Protein AF-A0A7S4CJI8-F1 (afdb_monomer_lite)

pLDDT: mean 74.89, std 24.51, range [23.48, 97.62]

Organism: NCBI:txid73025

Radius of gyration: 20.98 Å; chains: 1; bounding box: 59×56×52 Å

Sequence (293 aa):
RVLLSCRRYLRVARARLQSMSGPVGGSDSVCPVQSISELGMGPPSYCSAAASELIPIRGSVAELYTVQPLPDASVPLLFAEARAQPLTFHGGAHFQRRWEALTHSLFKKLRSWGNVVVAGGAVLRCMECAGAEEVAGSSSYATGDVDVFLYGLSQEAGLEKVGQVVRALCKQLRRAGEEEVVVVRTAYTLSIKASPRYPKVQVVLALHPSLYAVVDRFDVDCCCVVWDGEQVLGHPRAIKALSTRINDVREENLGSQFEVRLHKYTQRGFAVAVPQLQRDRIDEGIYTEPLFS

Secondary structure (DSSP, 8-state):
-HHHHHHHHHHHHHHHHS-SS--------------------PPPP----S---PEEE-SBHHHHS--PPPS-TTSPEESGGGGGS-EEEB-HHHHHHHHHHHTTTTTTT----TTEEEESHHHHHHHEEESS---TT--------EEEEEES--HHHHHHHHHHHHHHHHHHHHHTT-S--EEEE-SSEEEEE-STTSPPEEEEEEEESSHHHHHTT-SSGGG-EEE-SS-EEE-HHHHHHHHHTEEEP-GGG--TTHHHHHHHHHTTT-EEE-TT--GGGS-GGGGTS-S--

Structure (mmCIF, N/CA/C/O backbone):
data_AF-A0A7S4CJI8-F1
#
_entry.id   AF-A0A7S4CJI8-F1
#
loop_
_atom_site.group_PDB
_atom_site.id
_atom_site.type_symbol
_atom_site.label_atom_id
_atom_site.label_alt_id
_atom_site.label_comp_id
_atom_site.label_asym_id
_atom_site.label_entity_id
_atom_site.label_seq_id
_atom_site.pdbx_PDB_ins_code
_atom_site.Cartn_x
_atom_site.Cartn_y
_atom_site.Cartn_z
_atom_site.occupancy
_atom_site.B_iso_or_equiv
_atom_site.auth_seq_id
_atom_site.auth_comp_id
_atom_site.auth_asym_id
_atom_site.auth_atom_id
_atom_site.pdbx_PDB_model_num
ATOM 1 N N . ARG A 1 1 ? 23.036 11.726 -12.013 1.00 32.44 1 ARG A N 1
ATOM 2 C CA . ARG A 1 1 ? 22.467 11.947 -10.655 1.00 32.44 1 ARG A CA 1
ATOM 3 C C . ARG A 1 1 ? 21.869 10.669 -10.066 1.00 32.44 1 ARG A C 1
ATOM 5 O O . ARG A 1 1 ? 22.253 10.347 -8.956 1.00 32.44 1 ARG A O 1
ATOM 12 N N . VAL A 1 2 ? 21.075 9.895 -10.816 1.00 32.28 2 VAL A N 1
ATOM 13 C CA . VAL A 1 2 ? 20.575 8.557 -10.414 1.00 32.28 2 VAL A CA 1
ATOM 14 C C . VAL A 1 2 ? 21.713 7.586 -10.027 1.00 32.28 2 VAL A C 1
ATOM 16 O O . VAL A 1 2 ? 21.675 6.995 -8.959 1.00 32.28 2 VAL A O 1
ATOM 19 N N . LEU A 1 3 ? 22.816 7.537 -10.788 1.00 35.72 3 LEU A N 1
ATOM 20 C CA . LEU A 1 3 ? 24.005 6.724 -10.449 1.00 35.72 3 LEU A CA 1
ATOM 21 C C . LEU A 1 3 ? 24.849 7.252 -9.267 1.00 35.72 3 LEU A C 1
ATOM 23 O O . LEU A 1 3 ? 25.392 6.476 -8.483 1.00 35.72 3 LEU A O 1
ATOM 27 N N . LEU A 1 4 ? 24.935 8.577 -9.089 1.00 36.66 4 LEU A N 1
ATOM 28 C CA . LEU A 1 4 ? 25.586 9.180 -7.910 1.00 36.66 4 LEU A CA 1
ATOM 29 C C . LEU A 1 4 ? 24.784 8.929 -6.623 1.00 36.66 4 LEU A C 1
ATOM 31 O O . LEU A 1 4 ? 25.316 9.028 -5.520 1.00 36.66 4 LEU A O 1
ATOM 35 N N . SER A 1 5 ? 23.507 8.604 -6.785 1.00 39.56 5 SER A N 1
ATOM 36 C CA . SER A 1 5 ? 22.577 8.288 -5.720 1.00 39.56 5 SER A CA 1
ATOM 37 C C . SER A 1 5 ? 22.633 6.774 -5.398 1.00 39.56 5 SER A C 1
ATOM 39 O O . SER A 1 5 ? 22.801 6.412 -4.232 1.00 39.56 5 SER A O 1
ATOM 41 N N . CYS A 1 6 ? 22.855 5.906 -6.406 1.00 38.25 6 CYS A N 1
ATOM 42 C CA . CYS A 1 6 ? 23.310 4.516 -6.202 1.00 38.25 6 CYS A CA 1
ATOM 43 C C . CYS A 1 6 ? 24.602 4.404 -5.357 1.00 38.25 6 CYS A C 1
ATOM 45 O O . CYS A 1 6 ? 24.727 3.477 -4.552 1.00 38.25 6 CYS A O 1
ATOM 47 N N . ARG A 1 7 ? 25.532 5.374 -5.456 1.00 38.31 7 ARG A N 1
ATOM 48 C CA . ARG A 1 7 ? 26.737 5.458 -4.597 1.00 38.31 7 ARG A CA 1
ATOM 49 C C . ARG A 1 7 ? 26.416 5.634 -3.112 1.00 38.31 7 ARG A C 1
ATOM 51 O O . ARG A 1 7 ? 27.221 5.209 -2.293 1.00 38.31 7 ARG A O 1
ATOM 58 N N . ARG A 1 8 ? 25.302 6.273 -2.735 1.00 40.12 8 ARG A N 1
ATOM 59 C CA . ARG A 1 8 ? 24.835 6.364 -1.333 1.00 40.12 8 ARG A CA 1
ATOM 60 C C . ARG A 1 8 ? 24.099 5.097 -0.902 1.00 40.12 8 ARG A C 1
ATOM 62 O O . ARG A 1 8 ? 24.098 4.765 0.277 1.00 40.12 8 ARG A O 1
ATOM 69 N N . TYR A 1 9 ? 23.521 4.379 -1.854 1.00 42.06 9 TYR A N 1
ATOM 70 C CA . TYR A 1 9 ? 22.643 3.250 -1.603 1.00 42.06 9 TYR A CA 1
ATOM 71 C C . TYR A 1 9 ? 23.373 1.910 -1.411 1.00 42.06 9 TYR A C 1
ATOM 73 O O . TYR A 1 9 ? 23.067 1.167 -0.475 1.00 42.06 9 TYR A O 1
ATOM 81 N N . LEU A 1 10 ? 24.436 1.657 -2.185 1.00 40.97 10 LEU A N 1
ATOM 82 C CA . LEU A 1 10 ? 25.361 0.544 -1.920 1.00 40.97 10 LEU A CA 1
ATOM 83 C C . LEU A 1 10 ? 26.041 0.667 -0.535 1.00 40.97 10 LEU A C 1
ATOM 85 O O . LEU A 1 10 ? 26.403 -0.350 0.056 1.00 40.97 10 LEU A O 1
ATOM 89 N N . ARG A 1 11 ? 26.126 1.886 0.037 1.00 40.72 11 ARG A N 1
ATOM 90 C CA . ARG A 1 11 ? 26.613 2.130 1.416 1.00 40.72 11 ARG A CA 1
ATOM 91 C C . ARG A 1 11 ? 25.656 1.625 2.501 1.00 40.72 11 ARG A C 1
ATOM 93 O O . ARG A 1 11 ? 26.120 1.177 3.543 1.00 40.72 11 ARG A O 1
ATOM 100 N N . VAL A 1 12 ? 24.336 1.693 2.293 1.00 37.94 12 VAL A N 1
ATOM 101 C CA . VAL A 1 12 ? 23.329 1.351 3.325 1.00 37.94 12 VAL A CA 1
ATOM 102 C C . VAL A 1 12 ? 22.945 -0.130 3.281 1.00 37.94 12 VAL A C 1
ATOM 104 O O . VAL A 1 12 ? 22.754 -0.749 4.328 1.00 37.94 12 VAL A O 1
ATOM 107 N N . ALA A 1 13 ? 22.883 -0.726 2.086 1.00 38.09 13 ALA A N 1
ATOM 108 C CA . ALA A 1 13 ? 22.535 -2.138 1.921 1.00 38.09 13 ALA A CA 1
ATOM 109 C C . ALA A 1 13 ? 23.570 -3.091 2.563 1.00 38.09 13 ALA A C 1
ATOM 111 O O . ALA A 1 13 ? 23.194 -4.136 3.092 1.00 38.09 13 ALA A O 1
ATOM 112 N N . ARG A 1 14 ? 24.859 -2.711 2.601 1.00 36.84 14 ARG A N 1
ATOM 113 C CA . ARG A 1 14 ? 25.935 -3.526 3.199 1.00 36.84 14 ARG A CA 1
ATOM 114 C C . ARG A 1 14 ? 26.019 -3.411 4.728 1.00 36.84 14 ARG A C 1
ATOM 116 O O . ARG A 1 14 ? 26.266 -4.415 5.389 1.00 36.84 14 ARG A O 1
ATOM 123 N N . ALA A 1 15 ? 25.716 -2.242 5.299 1.00 34.91 15 ALA A N 1
ATOM 124 C CA . ALA A 1 15 ? 25.709 -2.031 6.752 1.00 34.91 15 ALA A CA 1
ATOM 125 C C . ALA A 1 15 ? 24.639 -2.870 7.484 1.00 34.91 15 ALA A C 1
ATOM 127 O O . ALA A 1 15 ? 24.856 -3.294 8.615 1.00 34.91 15 ALA A O 1
ATOM 128 N N . ARG A 1 16 ? 23.503 -3.172 6.833 1.00 35.94 16 ARG A N 1
ATOM 129 C CA . ARG A 1 16 ? 22.437 -4.021 7.408 1.00 35.94 16 ARG A CA 1
ATOM 130 C C . ARG A 1 16 ? 22.676 -5.526 7.278 1.00 35.94 16 ARG A C 1
ATOM 132 O O . ARG A 1 16 ? 22.087 -6.284 8.039 1.00 35.94 16 ARG A O 1
ATOM 139 N N . LEU A 1 17 ? 23.541 -5.960 6.360 1.00 35.78 17 LEU A N 1
ATOM 140 C CA . LEU A 1 17 ? 23.943 -7.368 6.248 1.00 35.78 17 LEU A CA 1
ATOM 141 C C . LEU A 1 17 ? 24.982 -7.760 7.313 1.00 35.78 17 LEU A C 1
ATOM 143 O O . LEU A 1 17 ? 25.093 -8.933 7.647 1.00 35.78 17 LEU A O 1
ATOM 147 N N . GLN A 1 18 ? 25.702 -6.787 7.881 1.00 33.88 18 GLN A N 1
ATOM 148 C CA . GLN A 1 18 ? 26.717 -7.016 8.917 1.00 33.88 18 GLN A CA 1
ATOM 149 C C . GLN A 1 18 ? 26.197 -6.826 10.355 1.00 33.88 18 GLN A C 1
ATOM 151 O O . GLN A 1 18 ? 26.880 -7.199 11.302 1.00 33.88 18 GLN A O 1
ATOM 156 N N . SER A 1 19 ? 24.979 -6.305 10.548 1.00 31.61 19 SER A N 1
ATOM 157 C CA . SER A 1 19 ? 24.403 -6.040 11.877 1.00 31.61 19 SER A CA 1
ATOM 158 C C . SER A 1 19 ? 23.536 -7.180 12.445 1.00 31.61 19 SER A C 1
ATOM 160 O O . SER A 1 19 ? 22.785 -6.954 13.390 1.00 31.61 19 SER A O 1
ATOM 162 N N . MET A 1 20 ? 23.613 -8.401 11.895 1.00 32.19 20 MET A N 1
ATOM 163 C CA . MET A 1 20 ? 22.985 -9.615 12.464 1.00 32.19 20 MET A CA 1
ATOM 164 C C . MET A 1 20 ? 23.868 -10.353 13.489 1.00 32.19 20 MET A C 1
ATOM 166 O O . MET A 1 20 ? 23.610 -11.500 13.842 1.00 32.19 20 MET A O 1
ATOM 170 N N . SER A 1 21 ? 24.865 -9.669 14.039 1.00 31.83 21 SER A N 1
ATOM 171 C CA . SER A 1 21 ? 25.659 -10.114 15.185 1.00 31.83 21 SER A CA 1
ATOM 172 C C . SER A 1 21 ? 25.899 -8.899 16.085 1.00 31.83 21 SER A C 1
ATOM 174 O O . SER A 1 21 ? 26.577 -7.962 15.672 1.00 31.83 21 SER A O 1
ATOM 176 N N . GLY A 1 22 ? 25.262 -8.866 17.264 1.00 23.91 22 GLY A N 1
ATOM 177 C CA . GLY A 1 22 ? 25.428 -7.794 18.269 1.00 23.91 22 GLY A CA 1
ATOM 178 C C . GLY A 1 22 ? 26.812 -7.815 18.954 1.00 23.91 22 GLY A C 1
ATOM 179 O O . GLY A 1 22 ? 27.628 -8.646 18.555 1.00 23.91 22 GLY A O 1
ATOM 180 N N . PRO A 1 23 ? 27.091 -6.999 20.009 1.00 30.31 23 PRO A N 1
ATOM 181 C CA . PRO A 1 23 ? 26.164 -6.229 20.865 1.00 30.31 23 PRO A CA 1
ATOM 182 C C . PRO A 1 23 ? 26.534 -4.739 21.177 1.00 30.31 23 PRO A C 1
ATOM 184 O O . PRO A 1 23 ? 27.614 -4.264 20.858 1.00 30.31 23 PRO A O 1
ATOM 187 N N . VAL A 1 24 ? 25.566 -4.053 21.821 1.00 31.84 24 VAL A N 1
ATOM 188 C CA . VAL A 1 24 ? 25.537 -2.888 22.763 1.00 31.84 24 VAL A CA 1
ATOM 189 C C . VAL A 1 24 ? 26.651 -1.809 22.771 1.00 31.84 24 VAL A C 1
ATOM 191 O O . VAL A 1 24 ? 27.812 -2.098 23.026 1.00 31.84 24 VAL A O 1
ATOM 194 N N . GLY A 1 25 ? 26.235 -0.528 22.733 1.00 24.39 25 GLY A N 1
ATOM 195 C CA . GLY A 1 25 ? 26.997 0.636 23.235 1.00 24.39 25 GLY A CA 1
ATOM 196 C C . GLY A 1 25 ? 26.309 1.976 22.919 1.00 24.39 25 GLY A C 1
ATOM 197 O O . GLY A 1 25 ? 25.995 2.230 21.762 1.00 24.39 25 GLY A O 1
ATOM 198 N N . GLY A 1 26 ? 26.004 2.794 23.935 1.00 23.48 26 GLY A N 1
ATOM 199 C CA . GLY A 1 26 ? 25.109 3.959 23.838 1.00 23.48 26 GLY A CA 1
ATOM 200 C C . GLY A 1 26 ? 25.765 5.327 23.608 1.00 23.48 26 GLY A C 1
ATOM 201 O O . GLY A 1 26 ? 26.984 5.459 23.594 1.00 23.48 26 GLY A O 1
ATOM 202 N N . SER A 1 27 ? 24.920 6.347 23.448 1.00 24.88 27 SER A N 1
ATOM 203 C CA . SER A 1 27 ? 24.928 7.649 24.149 1.00 24.88 27 SER A CA 1
ATOM 204 C C . SER A 1 27 ? 24.061 8.660 23.389 1.00 24.88 27 SER A C 1
ATOM 206 O O . SER A 1 27 ? 24.105 8.756 22.163 1.00 24.88 27 SER A O 1
ATOM 208 N N . ASP A 1 28 ? 23.231 9.370 24.149 1.00 27.47 28 ASP A N 1
ATOM 209 C CA . ASP A 1 28 ? 22.342 10.431 23.693 1.00 27.47 28 ASP A CA 1
ATOM 210 C C . ASP A 1 28 ? 23.118 11.671 23.239 1.00 27.47 28 ASP A C 1
ATOM 212 O O . ASP A 1 28 ? 24.090 12.085 23.872 1.00 27.47 28 ASP A O 1
ATOM 216 N N . SER A 1 29 ? 22.605 12.348 22.211 1.00 26.72 29 SER A N 1
ATOM 217 C CA . SER A 1 29 ? 22.896 13.764 21.992 1.00 26.72 29 SER A CA 1
ATOM 218 C C . SER A 1 29 ? 21.664 14.485 21.452 1.00 26.72 29 SER A C 1
ATOM 220 O O . SER A 1 29 ? 21.204 14.235 20.336 1.00 26.72 29 SER A O 1
ATOM 222 N N . VAL A 1 30 ? 21.146 15.389 22.278 1.00 25.78 30 VAL A N 1
ATOM 223 C CA . VAL A 1 30 ? 20.137 16.405 21.965 1.00 25.78 30 VAL A CA 1
ATOM 224 C C . VAL A 1 30 ? 20.812 17.563 21.226 1.00 25.78 30 VAL A C 1
ATOM 226 O O . VAL A 1 30 ? 21.906 17.955 21.615 1.00 25.78 30 VAL A O 1
ATOM 229 N N . CYS A 1 31 ? 20.149 18.154 20.225 1.00 23.80 31 CYS A N 1
ATOM 230 C CA . CYS A 1 31 ? 20.420 19.525 19.766 1.00 23.80 31 CYS A CA 1
ATOM 231 C C . CYS A 1 31 ? 19.187 20.135 19.054 1.00 23.80 31 CYS A C 1
ATOM 233 O O . CYS A 1 31 ? 18.305 19.388 18.626 1.00 23.80 31 CYS A O 1
ATOM 235 N N . PRO A 1 32 ? 19.062 21.476 19.003 1.00 25.27 32 PRO A N 1
ATOM 236 C CA . PRO A 1 32 ? 17.811 22.161 19.315 1.00 25.27 32 PRO A CA 1
ATOM 237 C C . PRO A 1 32 ? 16.993 22.634 18.106 1.00 25.27 32 PRO A C 1
ATOM 239 O O . PRO A 1 32 ? 17.440 22.668 16.963 1.00 25.27 32 PRO A O 1
ATOM 242 N N . VAL A 1 33 ? 15.760 23.024 18.431 1.00 26.14 33 VAL A N 1
ATOM 243 C CA . VAL A 1 33 ? 14.725 23.603 17.569 1.00 26.14 33 VAL A CA 1
ATOM 244 C C . VAL A 1 33 ? 15.177 24.945 16.986 1.00 26.14 33 VAL A C 1
ATOM 246 O O . VAL A 1 33 ? 15.575 25.841 17.727 1.00 26.14 33 VAL A O 1
ATOM 249 N N . GLN A 1 34 ? 15.012 25.120 15.674 1.00 24.62 34 GLN A N 1
ATOM 250 C CA . GLN A 1 34 ? 14.907 26.437 15.046 1.00 24.62 34 GLN A CA 1
ATOM 251 C C . GLN A 1 34 ? 13.550 26.542 14.345 1.00 24.62 34 GLN A C 1
ATOM 253 O O . GLN A 1 34 ? 13.185 25.696 13.529 1.00 24.62 34 GLN A O 1
ATOM 258 N N . SER A 1 35 ? 12.779 27.562 14.725 1.00 27.53 35 SER A N 1
ATOM 259 C CA . SER A 1 35 ? 11.517 27.938 14.091 1.00 27.53 35 SER A CA 1
ATOM 260 C C . SER A 1 35 ? 11.784 28.635 12.768 1.00 27.53 35 SER A C 1
ATOM 262 O O . SER A 1 35 ? 12.596 29.556 12.757 1.00 27.53 35 SER A O 1
ATOM 264 N N . ILE A 1 36 ? 11.032 28.314 11.717 1.00 25.12 36 ILE A N 1
ATOM 265 C CA . ILE A 1 36 ? 10.793 29.242 10.607 1.00 25.12 36 ILE A CA 1
ATOM 266 C C . ILE A 1 36 ? 9.334 29.078 10.170 1.00 25.12 36 ILE A C 1
ATOM 268 O O . ILE A 1 36 ? 8.948 28.108 9.519 1.00 25.12 36 ILE A O 1
ATOM 272 N N . SER A 1 37 ? 8.514 30.024 10.621 1.00 27.91 37 SER A N 1
ATOM 273 C CA . SER A 1 37 ? 7.325 30.498 9.921 1.00 27.91 37 SER A CA 1
ATOM 274 C C . SER A 1 37 ? 7.706 30.986 8.521 1.00 27.91 37 SER A C 1
ATOM 276 O O . SER A 1 37 ? 8.784 31.543 8.366 1.00 27.91 37 SER A O 1
ATOM 278 N N . GLU A 1 38 ? 6.772 30.863 7.573 1.00 35.06 38 GLU A N 1
ATOM 279 C CA . GLU A 1 38 ? 6.814 31.384 6.192 1.00 35.06 38 GLU A CA 1
ATOM 280 C C . GLU A 1 38 ? 7.363 30.432 5.124 1.00 35.06 38 GLU A C 1
ATOM 282 O O . GLU A 1 38 ? 8.487 30.566 4.662 1.00 35.06 38 GLU A O 1
ATOM 287 N N . LEU A 1 39 ? 6.501 29.545 4.618 1.00 26.84 39 LEU A N 1
ATOM 288 C CA . LEU A 1 39 ? 6.535 29.160 3.204 1.00 26.84 39 LEU A CA 1
ATOM 289 C C . LEU A 1 39 ? 5.093 29.041 2.697 1.00 26.84 39 LEU A C 1
ATOM 291 O O . LEU A 1 39 ? 4.387 28.073 2.983 1.00 26.84 39 LEU A O 1
ATOM 295 N N . GLY A 1 40 ? 4.648 30.079 1.985 1.00 31.19 40 GLY A N 1
ATOM 296 C CA . GLY A 1 40 ? 3.351 30.135 1.321 1.00 31.19 40 GLY A CA 1
ATOM 297 C C . GLY A 1 40 ? 3.162 28.953 0.373 1.00 31.19 40 GLY A C 1
ATOM 298 O O . GLY A 1 40 ? 3.952 28.738 -0.545 1.00 31.19 40 GLY A O 1
ATOM 299 N N . MET A 1 41 ? 2.101 28.184 0.605 1.00 26.36 41 MET A N 1
ATOM 300 C CA . MET A 1 41 ? 1.703 27.067 -0.241 1.00 26.36 41 MET A CA 1
ATOM 301 C C . MET A 1 41 ? 0.597 27.505 -1.202 1.00 26.36 41 MET A C 1
ATOM 303 O O . MET A 1 41 ? -0.569 27.576 -0.822 1.00 26.36 41 MET A O 1
ATOM 307 N N . GLY A 1 42 ? 0.962 27.767 -2.457 1.00 29.97 42 GLY A N 1
ATOM 308 C CA . GLY A 1 42 ? 0.036 27.665 -3.586 1.00 29.97 42 GLY A CA 1
ATOM 309 C C . GLY A 1 42 ? 0.077 26.239 -4.159 1.00 29.97 42 GLY A C 1
ATOM 310 O O . GLY A 1 42 ? 1.157 25.643 -4.198 1.00 29.97 42 GLY A O 1
ATOM 311 N N . PRO A 1 43 ? -1.055 25.648 -4.583 1.00 28.59 43 PRO A N 1
ATOM 312 C CA . PRO A 1 43 ? -1.054 24.324 -5.200 1.00 28.59 43 PRO A CA 1
ATOM 313 C C . PRO A 1 43 ? -0.400 24.372 -6.595 1.00 28.59 43 PRO A C 1
ATOM 315 O O . PRO A 1 43 ? -0.686 25.297 -7.358 1.00 28.59 43 PRO A O 1
ATOM 318 N N . PRO A 1 44 ? 0.446 23.393 -6.978 1.00 31.75 44 PRO A N 1
ATOM 319 C CA . PRO A 1 44 ? 0.945 23.314 -8.344 1.00 31.75 44 PRO A CA 1
ATOM 320 C C . PRO A 1 44 ? -0.193 22.905 -9.286 1.00 31.75 44 PRO A C 1
ATOM 322 O O . PRO A 1 44 ? -0.882 21.907 -9.062 1.00 31.75 44 PRO A O 1
ATOM 325 N N . SER A 1 45 ? -0.383 23.686 -10.349 1.00 27.80 45 SER A N 1
ATOM 326 C CA . SER A 1 45 ? -1.275 23.358 -11.456 1.00 27.80 45 SER A CA 1
ATOM 327 C C . SER A 1 45 ? -0.708 22.181 -12.250 1.00 27.80 45 SER A C 1
ATOM 329 O O . SER A 1 45 ? 0.407 22.276 -12.760 1.00 27.80 45 SER A O 1
ATOM 331 N N . TYR A 1 46 ? -1.489 21.120 -12.430 1.00 32.44 46 TYR A N 1
ATOM 332 C CA . TYR A 1 46 ? -1.225 20.120 -13.462 1.00 32.44 46 TYR A CA 1
ATOM 333 C C . TYR A 1 46 ? -2.464 19.957 -14.337 1.00 32.44 46 TYR A C 1
ATOM 335 O O . TYR A 1 46 ? -3.554 19.656 -13.853 1.00 32.44 46 TYR A O 1
ATOM 343 N N . CYS A 1 47 ? -2.273 20.205 -15.632 1.00 26.02 47 CYS A N 1
ATOM 344 C CA . CYS A 1 47 ? -3.266 20.074 -16.685 1.00 26.02 47 CYS A CA 1
ATOM 345 C C . CYS A 1 47 ? -2.843 18.933 -17.619 1.00 26.02 47 CYS A C 1
ATOM 347 O O . CYS A 1 47 ? -1.776 18.990 -18.224 1.00 26.02 47 CYS A O 1
ATOM 349 N N . SER A 1 48 ? -3.669 17.896 -17.721 1.00 30.38 48 SER A N 1
ATOM 350 C CA . SER A 1 48 ? -4.296 17.417 -18.966 1.00 30.38 48 SER A CA 1
ATOM 351 C C . SER A 1 48 ? -4.646 15.931 -18.852 1.00 30.38 48 SER A C 1
ATOM 353 O O . SER A 1 48 ? -3.922 15.121 -18.281 1.00 30.38 48 SER A O 1
ATOM 355 N N . ALA A 1 49 ? -5.846 15.618 -19.326 1.00 35.50 49 ALA A N 1
ATOM 356 C CA . ALA A 1 49 ? -6.553 14.371 -19.126 1.00 35.50 49 ALA A CA 1
ATOM 357 C C . ALA A 1 49 ? -5.988 13.223 -19.979 1.00 35.50 49 ALA A C 1
ATOM 359 O O . ALA A 1 49 ? -6.023 13.288 -21.205 1.00 35.50 49 ALA A O 1
ATOM 360 N N . ALA A 1 50 ? -5.562 12.140 -19.328 1.00 33.41 50 ALA A N 1
ATOM 361 C CA . ALA A 1 50 ? -5.436 10.815 -19.928 1.00 33.41 50 ALA A CA 1
ATOM 362 C C . ALA A 1 50 ? -5.657 9.742 -18.841 1.00 33.41 50 ALA A C 1
ATOM 364 O O . ALA A 1 50 ? -4.896 9.666 -17.883 1.00 33.41 50 ALA A O 1
ATOM 365 N N . ALA A 1 51 ? -6.735 8.960 -18.987 1.00 44.28 51 ALA A N 1
ATOM 366 C CA . ALA A 1 51 ? -7.101 7.764 -18.211 1.00 44.28 51 ALA A CA 1
ATOM 367 C C . ALA A 1 51 ? -6.957 7.857 -16.672 1.00 44.28 51 ALA A C 1
ATOM 369 O O . ALA A 1 51 ? -6.187 7.128 -16.053 1.00 44.28 51 ALA A O 1
ATOM 370 N N . SER A 1 52 ? -7.768 8.708 -16.041 1.00 59.72 52 SER A N 1
ATOM 371 C CA . SER A 1 52 ? -7.865 8.905 -14.581 1.00 59.72 52 SER A CA 1
ATOM 372 C C . SER A 1 52 ? -8.496 7.731 -13.806 1.00 59.72 52 SER A C 1
ATOM 374 O O . SER A 1 52 ? -8.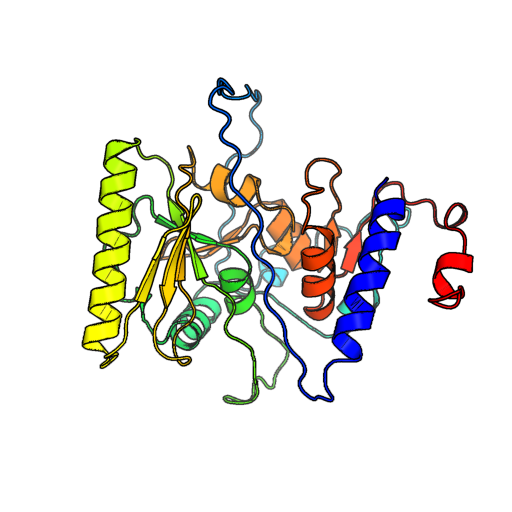971 7.919 -12.683 1.00 59.72 52 SER A O 1
ATOM 376 N N . GLU A 1 53 ? -8.565 6.537 -14.394 1.00 82.62 53 GLU A N 1
ATOM 377 C CA . GLU A 1 53 ? -9.300 5.403 -13.838 1.00 82.62 53 GLU A CA 1
ATOM 378 C C . GLU A 1 53 ? -8.344 4.305 -13.369 1.00 82.62 53 GLU A C 1
ATOM 380 O O . GLU A 1 53 ? -7.386 3.936 -14.050 1.00 82.62 53 GLU A O 1
ATOM 385 N N . LEU A 1 54 ? -8.595 3.798 -12.163 1.00 91.44 54 LEU A N 1
ATOM 386 C CA . LEU A 1 54 ? -7.871 2.651 -11.637 1.00 91.44 54 LEU A CA 1
ATOM 387 C C . LEU A 1 54 ? -8.508 1.360 -12.135 1.00 91.44 54 LEU A C 1
ATOM 389 O O . LEU A 1 54 ? -9.723 1.255 -12.265 1.00 91.44 54 LEU A O 1
ATOM 393 N N . ILE A 1 55 ? -7.672 0.357 -12.366 1.00 92.62 55 ILE A N 1
ATOM 394 C CA . ILE A 1 55 ? -8.063 -0.875 -13.036 1.00 92.62 55 ILE A CA 1
ATOM 395 C C . ILE A 1 55 ? -8.359 -1.959 -11.980 1.00 92.62 55 ILE A C 1
ATOM 397 O O . ILE A 1 55 ? -7.475 -2.265 -11.174 1.00 92.62 55 ILE A O 1
ATOM 401 N N . PRO A 1 56 ? -9.562 -2.568 -11.953 1.00 93.69 56 PRO A N 1
ATOM 402 C CA . PRO A 1 56 ? -9.897 -3.635 -11.008 1.00 93.69 56 PRO A CA 1
ATOM 403 C C . PRO A 1 56 ? -9.072 -4.909 -11.202 1.00 93.69 56 PRO A C 1
ATOM 405 O O . PRO A 1 56 ? -9.012 -5.483 -12.284 1.00 93.69 56 PRO A O 1
ATOM 408 N N . ILE A 1 57 ? -8.498 -5.429 -10.122 1.00 92.88 57 ILE A N 1
ATOM 409 C CA . ILE A 1 57 ? -7.771 -6.699 -10.106 1.00 92.88 57 ILE A CA 1
ATOM 410 C C . ILE A 1 57 ? -8.642 -7.705 -9.355 1.00 92.88 57 ILE A C 1
ATOM 412 O O . ILE A 1 57 ? -8.631 -7.768 -8.128 1.00 92.88 57 ILE A O 1
ATOM 416 N N . ARG A 1 58 ? -9.459 -8.468 -10.091 1.00 88.62 58 ARG A N 1
ATOM 417 C CA . ARG A 1 58 ? -10.432 -9.423 -9.514 1.00 88.62 58 ARG A CA 1
ATOM 418 C C . ARG A 1 58 ? -9.926 -10.867 -9.436 1.00 88.62 58 ARG A C 1
ATOM 420 O O . ARG A 1 58 ? -10.561 -11.699 -8.798 1.00 88.62 58 ARG A O 1
ATOM 427 N N . GLY A 1 59 ? -8.783 -11.147 -10.052 1.00 88.19 59 GLY A N 1
ATOM 428 C CA . GLY A 1 59 ? -8.180 -12.474 -10.175 1.00 88.19 59 GLY A CA 1
ATOM 429 C C . GLY A 1 59 ? -6.685 -12.366 -10.459 1.00 88.19 59 GLY A C 1
ATOM 430 O O . GLY A 1 59 ? -6.060 -11.386 -10.042 1.00 88.19 59 GLY A O 1
ATOM 431 N N . SER A 1 60 ? -6.126 -13.353 -11.158 1.00 87.50 60 SER A N 1
ATOM 432 C CA . SER A 1 60 ? -4.712 -13.378 -11.540 1.00 87.50 60 SER A CA 1
ATOM 433 C C . SER A 1 60 ? -4.391 -12.251 -12.519 1.00 87.50 60 SER A C 1
ATOM 435 O O . SER A 1 60 ? -4.968 -12.173 -13.601 1.00 87.50 60 SER A O 1
ATOM 437 N N . VAL A 1 61 ? -3.433 -11.389 -12.177 1.00 84.38 61 VAL A N 1
ATOM 438 C CA . VAL A 1 61 ? -2.950 -10.331 -13.081 1.00 84.38 61 VAL A CA 1
ATOM 439 C C . VAL A 1 61 ? -2.431 -10.927 -14.392 1.00 84.38 61 VAL A C 1
ATOM 441 O O . VAL A 1 61 ? -2.688 -10.361 -15.447 1.00 84.38 61 VAL A O 1
ATOM 444 N N . ALA A 1 62 ? -1.758 -12.080 -14.335 1.00 78.12 62 ALA A N 1
ATOM 445 C CA . ALA A 1 62 ? -1.199 -12.741 -15.514 1.00 78.12 62 ALA A CA 1
ATOM 446 C C . ALA A 1 62 ? -2.271 -13.297 -16.470 1.00 78.12 62 ALA A C 1
ATOM 448 O O . ALA A 1 62 ? -2.004 -13.449 -17.657 1.00 78.12 62 ALA A O 1
ATOM 449 N N . GLU A 1 63 ? -3.465 -13.605 -15.958 1.00 76.31 63 GLU A N 1
ATOM 450 C CA . GLU A 1 63 ? -4.602 -14.069 -16.767 1.00 76.31 63 GLU A CA 1
ATOM 451 C C . GLU A 1 63 ? -5.450 -12.898 -17.269 1.00 76.31 63 GLU A C 1
ATOM 453 O O . GLU A 1 63 ? -5.958 -12.928 -18.386 1.00 76.31 63 GLU A O 1
ATOM 458 N N . LEU A 1 64 ? -5.612 -11.866 -16.436 1.00 69.12 64 LEU A N 1
ATOM 459 C CA . LEU A 1 64 ? -6.458 -10.711 -16.731 1.00 69.12 64 LEU A CA 1
ATOM 460 C C . LEU A 1 64 ? -5.804 -9.717 -17.691 1.00 69.12 64 LEU A C 1
ATOM 462 O O . LEU A 1 64 ? -6.510 -9.025 -18.423 1.00 69.12 64 LEU A O 1
ATOM 466 N N . TYR A 1 65 ? -4.477 -9.617 -17.671 1.00 72.94 65 TYR A N 1
ATOM 467 C CA . TYR A 1 65 ? -3.741 -8.624 -18.439 1.00 72.94 65 TYR A CA 1
ATOM 468 C C . TYR A 1 65 ? -2.674 -9.302 -19.283 1.00 72.94 65 TYR A C 1
ATOM 470 O O . TYR A 1 65 ? -1.808 -10.012 -18.772 1.00 72.94 65 TYR A O 1
ATOM 478 N N . THR A 1 66 ? -2.713 -9.037 -20.589 1.00 61.53 66 THR A N 1
ATOM 479 C CA . THR A 1 66 ? -1.644 -9.426 -21.507 1.00 61.53 66 THR A CA 1
ATOM 480 C C . THR A 1 66 ? -0.319 -8.923 -20.956 1.00 61.53 66 THR A C 1
ATOM 482 O O . THR A 1 66 ? -0.210 -7.742 -20.607 1.00 61.53 66 THR A O 1
ATOM 485 N N . VAL A 1 67 ? 0.682 -9.808 -20.887 1.00 60.97 67 VAL A N 1
ATOM 486 C CA . VAL A 1 67 ? 2.041 -9.444 -20.479 1.00 60.97 67 VAL A CA 1
ATOM 487 C C . VAL A 1 67 ? 2.470 -8.256 -21.330 1.00 60.97 67 VAL A C 1
ATOM 489 O O . VAL A 1 67 ? 2.674 -8.381 -22.537 1.00 60.97 67 VAL A O 1
ATOM 492 N N . GLN A 1 68 ? 2.544 -7.085 -20.696 1.00 57.12 68 GLN A N 1
ATOM 493 C CA . GLN A 1 68 ? 3.065 -5.890 -21.340 1.00 57.12 68 GLN A CA 1
ATOM 494 C C . GLN A 1 68 ? 4.471 -6.229 -21.841 1.00 57.12 68 GLN A C 1
ATOM 496 O O . GLN A 1 68 ? 5.206 -6.910 -21.112 1.00 57.12 68 GLN A O 1
ATOM 501 N N . PRO A 1 69 ? 4.843 -5.809 -23.063 1.00 58.44 69 PRO A N 1
ATOM 502 C CA . PRO A 1 69 ? 6.167 -6.099 -23.577 1.00 58.44 69 PRO A CA 1
ATOM 503 C C . PRO A 1 69 ? 7.195 -5.655 -22.540 1.00 58.44 69 PRO A C 1
ATOM 505 O O . PRO A 1 69 ? 7.037 -4.619 -21.879 1.00 58.44 69 PRO A O 1
ATOM 508 N N . LEU A 1 70 ? 8.226 -6.483 -22.359 1.00 61.72 70 LEU A N 1
ATOM 509 C CA . LEU A 1 70 ? 9.381 -6.081 -21.569 1.00 61.72 70 LEU A CA 1
ATOM 510 C C . LEU A 1 70 ? 9.868 -4.722 -22.095 1.00 61.72 70 LEU A C 1
ATOM 512 O O . LEU A 1 70 ? 9.652 -4.424 -23.276 1.00 61.72 70 LEU A O 1
ATOM 516 N N . PRO A 1 71 ? 10.503 -3.893 -21.246 1.00 61.03 71 PRO A N 1
ATOM 517 C CA . PRO A 1 71 ? 11.214 -2.726 -21.745 1.00 61.03 71 PRO A CA 1
ATOM 518 C C . PRO A 1 71 ? 12.032 -3.132 -2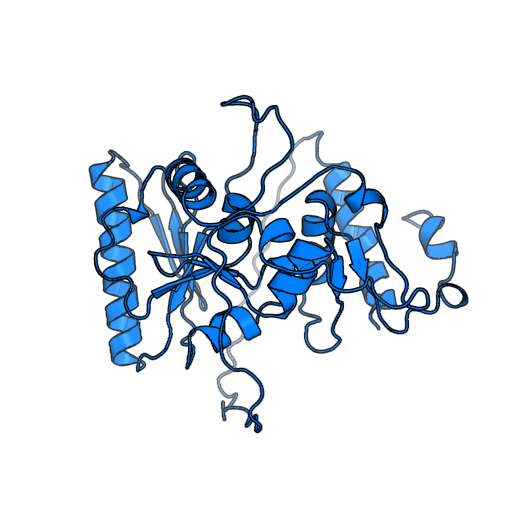2.973 1.00 61.03 71 PRO A C 1
ATOM 520 O O . PRO A 1 71 ? 12.556 -4.252 -22.994 1.00 61.03 71 PRO A O 1
ATOM 523 N N . ASP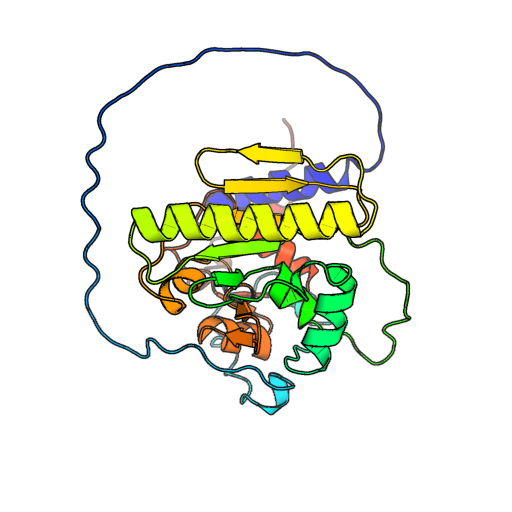 A 1 72 ? 12.084 -2.260 -23.986 1.00 63.97 72 ASP A N 1
ATOM 524 C CA . ASP A 1 72 ? 12.922 -2.471 -25.170 1.00 63.97 72 ASP A CA 1
ATOM 525 C C . ASP A 1 72 ? 14.278 -3.038 -24.720 1.00 63.97 72 ASP A C 1
ATOM 527 O O . ASP A 1 72 ? 14.795 -2.627 -23.682 1.00 63.97 72 ASP A O 1
ATOM 531 N N . ALA A 1 73 ? 14.836 -4.006 -25.451 1.00 61.75 73 ALA A N 1
ATOM 532 C CA . ALA A 1 73 ? 16.089 -4.670 -25.083 1.00 61.75 73 ALA A CA 1
ATOM 533 C C . ALA A 1 73 ? 17.239 -3.667 -24.838 1.00 61.75 73 ALA A C 1
ATOM 535 O O . ALA A 1 73 ? 18.219 -3.994 -24.169 1.00 61.75 73 ALA A O 1
ATOM 536 N N . SER A 1 74 ? 17.092 -2.440 -25.350 1.00 62.25 74 SER A N 1
ATOM 537 C CA . SER A 1 74 ? 17.946 -1.279 -25.102 1.00 62.25 74 SER A CA 1
ATOM 538 C C . SER A 1 74 ? 17.889 -0.705 -23.673 1.00 62.25 74 SER A C 1
ATOM 540 O O . SER A 1 74 ? 18.820 -0.007 -23.275 1.00 62.25 74 SER A O 1
ATOM 542 N N . VAL A 1 75 ? 16.843 -0.975 -22.884 1.00 72.25 75 VAL A N 1
ATOM 543 C CA . VAL A 1 75 ? 16.652 -0.459 -21.519 1.00 72.25 75 VAL A CA 1
ATOM 544 C C . VAL A 1 75 ? 17.304 -1.400 -20.504 1.00 72.25 75 VAL A C 1
ATOM 546 O O . VAL A 1 75 ? 16.841 -2.528 -20.312 1.00 72.25 75 VAL A O 1
ATOM 549 N N . PRO A 1 76 ? 18.342 -0.956 -19.775 1.00 78.25 76 PRO A N 1
ATOM 550 C CA . PRO A 1 76 ? 18.993 -1.814 -18.801 1.00 78.25 76 PRO A CA 1
ATOM 551 C C . PRO A 1 76 ? 18.081 -2.174 -17.629 1.00 78.25 76 PRO A C 1
ATOM 553 O O . PRO A 1 76 ? 17.495 -1.309 -16.971 1.00 78.25 76 PRO A O 1
ATOM 556 N N . LEU A 1 77 ? 18.055 -3.470 -17.317 1.00 82.62 77 LEU A N 1
ATOM 557 C CA . LEU A 1 77 ? 17.469 -4.003 -16.094 1.00 82.62 77 LEU A CA 1
ATOM 558 C C . LEU A 1 77 ? 18.557 -4.199 -15.037 1.00 82.62 77 LEU A C 1
ATOM 560 O O . LEU A 1 77 ? 19.569 -4.862 -15.283 1.00 82.62 77 LEU A O 1
ATOM 564 N N . LEU A 1 78 ? 18.341 -3.624 -13.859 1.00 84.12 78 LEU A N 1
ATOM 565 C CA . LEU A 1 78 ? 19.084 -3.926 -12.641 1.00 84.12 78 LEU A CA 1
ATOM 566 C C . LEU A 1 78 ? 18.343 -5.013 -11.856 1.00 84.12 78 LEU A C 1
ATOM 568 O O . LEU A 1 78 ? 17.109 -5.022 -11.827 1.00 84.12 78 LEU A O 1
ATOM 572 N N . PHE A 1 79 ? 19.093 -5.899 -11.197 1.00 84.25 79 PHE A N 1
ATOM 573 C CA . PHE A 1 79 ? 18.558 -7.015 -10.406 1.00 84.25 79 PHE A CA 1
ATOM 574 C C . PHE A 1 79 ? 17.605 -7.921 -11.203 1.00 84.25 79 PHE A C 1
ATOM 576 O O . PHE A 1 79 ? 16.549 -8.323 -10.713 1.00 84.25 79 PHE A O 1
ATOM 583 N N . ALA A 1 80 ? 17.935 -8.210 -12.465 1.00 85.38 80 ALA A N 1
ATOM 584 C CA . ALA A 1 80 ? 17.100 -9.039 -13.334 1.00 85.38 80 ALA A CA 1
ATOM 585 C C . ALA A 1 80 ? 16.866 -10.444 -12.744 1.00 85.38 80 ALA A C 1
ATOM 587 O O . ALA A 1 80 ? 15.781 -11.008 -12.892 1.00 85.38 80 ALA A O 1
ATOM 588 N N . GLU A 1 81 ? 17.854 -10.962 -12.016 1.00 82.56 81 GLU A N 1
ATOM 589 C CA . GLU A 1 81 ? 17.837 -12.225 -11.283 1.00 82.56 81 GLU A CA 1
ATOM 590 C C . GLU A 1 81 ? 16.743 -12.301 -10.209 1.00 82.56 81 GLU A C 1
ATOM 592 O O . GLU A 1 81 ? 16.261 -13.394 -9.915 1.00 82.56 81 GLU A O 1
ATOM 597 N N . ALA A 1 82 ? 16.263 -11.164 -9.687 1.00 82.50 82 ALA A N 1
ATOM 598 C CA . ALA A 1 82 ? 15.134 -11.132 -8.755 1.00 82.50 82 ALA A CA 1
ATOM 599 C C . ALA A 1 82 ? 13.885 -11.812 -9.344 1.00 82.50 82 ALA A C 1
ATOM 601 O O . ALA A 1 82 ? 13.085 -12.411 -8.628 1.00 82.50 82 ALA A O 1
ATOM 602 N N . ARG A 1 83 ? 13.732 -11.776 -10.672 1.00 87.12 83 ARG A N 1
ATOM 603 C CA . ARG A 1 83 ? 12.583 -12.348 -11.384 1.00 87.12 83 ARG A CA 1
ATOM 604 C C . ARG A 1 83 ? 12.680 -13.867 -11.574 1.00 87.12 83 ARG A C 1
ATOM 606 O O . ARG A 1 83 ? 11.758 -14.452 -12.137 1.00 87.12 83 ARG A O 1
ATOM 613 N N . ALA A 1 84 ? 13.749 -14.524 -11.120 1.00 82.75 84 ALA A N 1
ATOM 614 C CA . ALA A 1 84 ? 13.938 -15.963 -11.316 1.00 82.75 84 ALA A CA 1
ATOM 615 C C . ALA A 1 84 ? 12.888 -16.821 -10.584 1.00 82.75 84 ALA A C 1
ATOM 617 O O . ALA A 1 84 ? 12.480 -17.862 -11.093 1.00 82.75 84 ALA A O 1
ATOM 618 N N . GLN A 1 85 ? 12.416 -16.386 -9.412 1.00 73.75 85 GLN A N 1
ATOM 619 C CA . GLN A 1 85 ? 11.405 -17.125 -8.647 1.00 73.75 85 GLN A CA 1
ATOM 620 C C . GLN A 1 85 ? 10.009 -16.918 -9.249 1.00 73.75 85 GLN A C 1
ATOM 622 O O . GLN A 1 85 ? 9.681 -15.781 -9.575 1.00 73.75 85 GLN A O 1
ATOM 627 N N . PRO A 1 86 ? 9.154 -17.944 -9.390 1.00 79.56 86 PRO A N 1
ATOM 628 C CA . PRO A 1 86 ? 7.794 -17.753 -9.881 1.00 79.56 86 PRO A CA 1
ATOM 629 C C . PRO A 1 86 ? 6.958 -16.994 -8.842 1.00 79.56 86 PRO A C 1
ATOM 631 O O . PRO A 1 86 ? 6.737 -17.474 -7.731 1.00 79.56 86 PRO A O 1
ATOM 634 N N . LEU A 1 87 ? 6.486 -15.805 -9.216 1.00 86.38 87 LEU A N 1
ATOM 635 C CA . LEU A 1 87 ? 5.620 -14.970 -8.390 1.00 86.38 87 LEU A CA 1
ATOM 636 C C . LEU A 1 87 ? 4.497 -14.410 -9.259 1.00 86.38 87 LEU A C 1
ATOM 638 O O . LEU A 1 87 ? 4.760 -13.796 -10.294 1.00 86.38 87 LEU A O 1
ATOM 642 N N . THR A 1 88 ? 3.259 -14.624 -8.827 1.00 90.00 88 THR A N 1
ATOM 643 C CA . THR A 1 88 ? 2.054 -14.077 -9.462 1.00 90.00 88 THR A CA 1
ATOM 644 C C . THR A 1 88 ? 1.291 -13.201 -8.473 1.00 90.00 88 THR A C 1
ATOM 646 O O . THR A 1 88 ? 1.567 -13.227 -7.273 1.00 90.00 88 THR A O 1
ATOM 649 N N . PHE A 1 89 ? 0.348 -12.399 -8.970 1.00 92.62 89 PHE A N 1
ATOM 650 C CA . PHE A 1 89 ? -0.414 -11.454 -8.153 1.00 92.62 89 PHE A CA 1
ATOM 651 C C . PHE A 1 89 ? -1.905 -11.632 -8.395 1.00 92.62 89 PHE A C 1
ATOM 653 O O . PHE A 1 89 ? -2.344 -11.636 -9.543 1.00 92.62 89 PHE A O 1
ATOM 660 N N . HIS A 1 90 ? -2.670 -11.777 -7.316 1.00 93.56 90 HIS A N 1
ATOM 661 C CA . HIS A 1 90 ? -4.082 -12.137 -7.370 1.00 93.56 90 HIS A CA 1
ATOM 662 C C . HIS A 1 90 ? -4.913 -11.222 -6.481 1.00 93.56 90 HIS A C 1
ATOM 664 O O . HIS A 1 90 ? -4.574 -10.981 -5.323 1.00 93.56 90 HIS A O 1
ATOM 670 N N . GLY A 1 91 ? -6.026 -10.735 -7.019 1.00 93.81 91 GLY A N 1
ATOM 671 C CA . GLY A 1 91 ? -7.042 -10.030 -6.245 1.00 93.81 91 GLY A CA 1
ATOM 672 C C . GLY A 1 91 ? -8.134 -10.952 -5.698 1.00 93.81 91 GLY A C 1
ATOM 673 O O . GLY A 1 91 ? -7.909 -12.135 -5.426 1.00 93.81 91 GLY A O 1
ATOM 674 N N . GLY A 1 92 ? -9.338 -10.400 -5.539 1.00 92.88 92 GLY A N 1
ATOM 675 C CA . GLY A 1 92 ? -10.541 -11.157 -5.180 1.00 92.88 92 GLY A CA 1
ATOM 676 C C . GLY A 1 92 ? -10.393 -11.992 -3.901 1.00 92.88 92 GLY A C 1
ATOM 677 O O . GLY A 1 92 ? -9.888 -11.522 -2.879 1.00 92.88 92 GLY A O 1
ATOM 678 N N . ALA A 1 93 ? -10.832 -13.253 -3.956 1.00 93.25 93 ALA A N 1
ATOM 679 C CA . ALA A 1 93 ? -10.852 -14.147 -2.796 1.00 93.25 93 ALA A CA 1
ATOM 680 C C . ALA A 1 93 ? -9.452 -14.470 -2.240 1.00 93.25 93 ALA A C 1
ATOM 682 O O . ALA A 1 93 ? -9.311 -14.670 -1.033 1.00 93.25 93 ALA A O 1
ATOM 683 N N . HIS A 1 94 ? -8.419 -14.514 -3.092 1.00 93.44 94 HIS A N 1
ATOM 684 C CA . HIS A 1 94 ? -7.035 -14.720 -2.644 1.00 93.44 94 HIS A CA 1
ATOM 685 C C . HIS A 1 94 ? -6.577 -13.571 -1.754 1.00 93.44 94 HIS A C 1
ATOM 687 O O . HIS A 1 94 ? -6.174 -13.793 -0.609 1.00 93.44 94 HIS A O 1
ATOM 693 N N . PHE A 1 95 ? -6.734 -12.346 -2.259 1.00 94.88 95 PHE A N 1
ATOM 694 C CA . PHE A 1 95 ? -6.413 -11.134 -1.520 1.00 94.88 95 PHE A CA 1
ATOM 695 C C . PHE A 1 95 ? -7.175 -11.068 -0.196 1.00 94.88 95 PHE A C 1
ATOM 697 O O . PHE A 1 95 ? -6.558 -10.853 0.845 1.00 94.88 95 PHE A O 1
ATOM 704 N N . GLN A 1 96 ? -8.491 -11.312 -0.211 1.00 94.25 96 GLN A N 1
ATOM 705 C CA . GLN A 1 96 ? -9.325 -11.211 0.989 1.00 94.25 96 GLN A CA 1
ATOM 706 C C . GLN A 1 96 ? -8.841 -12.145 2.108 1.00 94.25 96 GLN A C 1
ATOM 708 O O . GLN A 1 96 ? -8.701 -11.709 3.250 1.00 94.25 96 GLN A O 1
ATOM 713 N N . ARG A 1 97 ? -8.514 -13.408 1.790 1.00 94.12 97 ARG A N 1
ATOM 714 C CA . ARG A 1 97 ? -7.979 -14.359 2.782 1.00 94.12 97 ARG A CA 1
ATOM 715 C C . ARG A 1 97 ? -6.662 -13.870 3.384 1.00 94.12 97 ARG A C 1
ATOM 717 O O . ARG A 1 97 ? -6.486 -13.905 4.601 1.00 94.12 97 ARG A O 1
ATOM 724 N N . ARG A 1 98 ? -5.740 -13.388 2.545 1.00 93.31 98 ARG A N 1
ATOM 725 C CA . ARG A 1 98 ? -4.433 -12.881 2.995 1.00 93.31 98 ARG A CA 1
ATOM 726 C C . ARG A 1 98 ? -4.560 -11.585 3.783 1.00 93.31 98 ARG A C 1
ATOM 728 O O . ARG A 1 98 ? -3.815 -11.385 4.737 1.00 93.31 98 ARG A O 1
ATOM 735 N N . TRP A 1 99 ? -5.501 -10.721 3.418 1.00 94.50 99 TRP A N 1
ATOM 736 C CA . TRP A 1 99 ? -5.793 -9.485 4.133 1.00 94.50 99 TRP A CA 1
ATOM 737 C C . TRP A 1 99 ? -6.358 -9.754 5.531 1.00 94.50 99 TRP A C 1
ATOM 739 O O . TRP A 1 99 ? -5.910 -9.158 6.514 1.00 94.50 99 TRP A O 1
ATOM 749 N N . GLU A 1 100 ? -7.299 -10.694 5.646 1.00 93.38 100 GLU A N 1
ATOM 750 C CA . GLU A 1 100 ? -7.853 -11.113 6.936 1.00 93.38 100 GLU A CA 1
ATOM 751 C C . GLU A 1 100 ? -6.787 -11.735 7.841 1.00 93.38 100 GLU A C 1
ATOM 753 O O . GLU A 1 100 ? -6.765 -11.433 9.037 1.00 93.38 100 GLU A O 1
ATOM 758 N N . ALA A 1 101 ? -5.878 -12.535 7.274 1.00 92.06 101 ALA A N 1
ATOM 759 C CA . ALA A 1 101 ? -4.743 -13.102 7.995 1.00 92.06 101 ALA A CA 1
ATOM 760 C C . ALA A 1 101 ? -3.748 -12.020 8.450 1.00 92.06 101 ALA A C 1
ATOM 762 O O . ALA A 1 101 ? -3.441 -11.944 9.637 1.00 92.06 101 ALA A O 1
ATOM 763 N N . LEU A 1 102 ? -3.300 -11.146 7.537 1.00 92.50 102 LEU A N 1
ATOM 764 C CA . LEU A 1 102 ? -2.332 -10.076 7.820 1.00 92.50 102 LEU A CA 1
ATOM 765 C C . LEU A 1 102 ? -2.827 -9.126 8.913 1.00 92.50 102 LEU A C 1
ATOM 767 O O . LEU A 1 102 ? -2.054 -8.685 9.756 1.00 92.50 102 LEU A O 1
ATOM 771 N N . THR A 1 103 ? -4.108 -8.768 8.866 1.00 93.62 103 THR A N 1
ATOM 772 C CA . THR A 1 103 ? -4.682 -7.754 9.757 1.00 93.62 103 THR A CA 1
ATOM 773 C C . THR A 1 103 ? -5.378 -8.349 10.974 1.00 93.62 103 THR A C 1
ATOM 775 O O . THR A 1 103 ? -5.953 -7.599 11.759 1.00 93.62 103 THR A O 1
ATOM 778 N N . HIS A 1 104 ? -5.389 -9.679 11.119 1.00 92.88 104 HIS A N 1
ATOM 779 C CA . HIS A 1 104 ? -6.223 -10.387 12.094 1.00 92.88 104 HIS A CA 1
ATOM 780 C C . HIS A 1 104 ? -7.680 -9.888 12.089 1.00 92.88 104 HIS A C 1
ATOM 782 O O . HIS A 1 104 ? -8.297 -9.673 13.131 1.00 92.88 104 HIS A O 1
ATOM 788 N N . SER A 1 105 ? -8.232 -9.674 10.890 1.00 92.88 105 SER A N 1
ATOM 789 C CA . SER A 1 105 ? -9.587 -9.147 10.668 1.00 92.88 105 SER A CA 1
ATOM 790 C C . SER A 1 105 ? -9.881 -7.773 11.298 1.00 92.88 105 SER A C 1
ATOM 792 O O . SER A 1 105 ? -11.052 -7.410 11.453 1.00 92.88 105 SER A O 1
ATOM 794 N N . LEU A 1 106 ? -8.858 -6.970 11.616 1.00 93.44 106 LEU A N 1
ATOM 795 C CA . LEU A 1 106 ? -9.002 -5.653 12.253 1.00 93.44 106 LEU A CA 1
ATOM 796 C C . LEU A 1 106 ? -9.959 -4.713 11.494 1.00 93.44 106 LEU A C 1
ATOM 798 O O . LEU A 1 106 ? -10.739 -3.975 12.100 1.00 93.44 106 LEU A O 1
ATOM 802 N N . PHE A 1 107 ? -9.949 -4.774 10.162 1.00 93.94 107 PHE A N 1
ATOM 803 C CA . PHE A 1 107 ? -10.741 -3.895 9.298 1.00 93.94 107 PHE A CA 1
ATOM 804 C C . PHE A 1 107 ? -12.175 -4.390 9.040 1.00 93.94 107 PHE A C 1
ATOM 806 O O . PHE A 1 107 ? -12.994 -3.638 8.517 1.00 93.94 107 PHE A O 1
ATOM 813 N N . LYS A 1 108 ? -12.537 -5.616 9.448 1.00 86.50 108 LYS A N 1
ATOM 814 C CA . LYS A 1 108 ? -13.811 -6.269 9.078 1.00 86.50 108 LYS A CA 1
ATOM 815 C C . LYS A 1 108 ? -15.065 -5.513 9.533 1.00 86.50 108 LYS A C 1
ATOM 817 O O . LYS A 1 108 ? -16.126 -5.644 8.932 1.00 86.50 108 LYS A O 1
ATOM 822 N N . LYS A 1 109 ? -14.968 -4.729 10.613 1.00 80.12 109 LYS A N 1
ATOM 823 C CA . LYS A 1 109 ? -16.086 -3.928 11.151 1.00 80.12 109 LYS A CA 1
ATOM 824 C C . LYS A 1 109 ? -15.987 -2.437 10.817 1.00 80.12 109 LYS A C 1
ATOM 826 O O . LYS A 1 109 ? -16.755 -1.650 11.378 1.00 80.12 109 LYS A O 1
ATOM 831 N N . LEU A 1 110 ? -15.061 -2.034 9.946 1.00 84.69 110 LEU A N 1
ATOM 832 C CA . LEU A 1 110 ? -15.018 -0.674 9.424 1.00 84.69 110 LEU A CA 1
ATOM 833 C C . LEU A 1 110 ? -16.166 -0.518 8.414 1.00 84.69 110 LEU A C 1
ATOM 835 O O . LEU A 1 110 ? -16.086 -0.982 7.287 1.00 84.69 110 LEU A O 1
ATOM 839 N N . ARG A 1 111 ? -17.283 0.072 8.856 1.00 70.69 111 ARG A N 1
ATOM 840 C CA . ARG A 1 111 ? -18.532 0.141 8.071 1.00 70.69 111 ARG A CA 1
ATOM 841 C C . ARG A 1 111 ? -18.542 1.212 6.975 1.00 70.69 111 ARG A C 1
ATOM 843 O O . ARG A 1 111 ? -19.428 1.184 6.135 1.00 70.69 111 ARG A O 1
ATOM 850 N N . SER A 1 112 ? -17.618 2.171 7.006 1.00 74.31 112 SER A N 1
ATOM 851 C CA . SER A 1 112 ? -17.589 3.310 6.079 1.00 74.31 112 SER A CA 1
ATOM 852 C C . SER A 1 112 ? -16.247 3.367 5.358 1.00 74.31 112 SER A C 1
ATOM 854 O O . SER A 1 112 ? -15.372 4.135 5.753 1.00 74.31 112 SER A O 1
ATOM 856 N N . TRP A 1 113 ? -16.120 2.599 4.283 1.00 90.75 113 TRP A N 1
ATOM 857 C CA . TRP A 1 113 ? -15.014 2.723 3.329 1.00 90.75 113 TRP A CA 1
ATOM 858 C C . TRP A 1 113 ? -15.158 3.913 2.370 1.00 90.75 113 TRP A C 1
ATOM 860 O O . TRP A 1 113 ? -14.214 4.272 1.678 1.00 90.75 113 TRP A O 1
ATOM 870 N N . GLY A 1 114 ? -16.313 4.589 2.366 1.00 91.94 114 GLY A N 1
ATOM 871 C CA . GLY A 1 114 ? -16.483 5.830 1.611 1.00 91.94 114 GLY A CA 1
ATOM 872 C C . GLY A 1 114 ? -15.370 6.831 1.939 1.00 91.94 114 GLY A C 1
ATOM 873 O O . GLY A 1 114 ? -15.176 7.175 3.111 1.00 91.94 114 GLY A O 1
ATOM 874 N N . ASN A 1 115 ? -14.648 7.265 0.899 1.00 94.75 115 ASN A N 1
ATOM 875 C CA . ASN A 1 115 ? -13.526 8.207 0.967 1.00 94.75 115 ASN A CA 1
ATOM 876 C C . ASN A 1 115 ? -12.299 7.726 1.766 1.00 94.75 115 ASN A C 1
ATOM 878 O O . ASN A 1 115 ? -11.449 8.541 2.126 1.00 94.75 115 ASN A O 1
ATOM 882 N N . VAL A 1 116 ? -12.194 6.423 2.046 1.00 95.88 116 VAL A N 1
ATOM 883 C CA . VAL A 1 116 ? -11.085 5.806 2.784 1.00 95.88 116 VAL A CA 1
ATOM 884 C C . VAL A 1 116 ? -10.585 4.596 2.014 1.00 95.88 116 VAL A C 1
ATOM 886 O O . VAL A 1 116 ? -11.378 3.782 1.564 1.00 95.88 116 VAL A O 1
ATOM 889 N N . VAL A 1 117 ? -9.272 4.442 1.905 1.00 96.56 117 VAL A N 1
ATOM 890 C CA . VAL A 1 117 ? -8.655 3.264 1.288 1.00 96.56 117 VAL A CA 1
ATOM 891 C C . VAL A 1 117 ? -7.393 2.849 2.020 1.00 96.56 117 VAL A C 1
ATOM 893 O O . VAL A 1 117 ? -6.803 3.646 2.746 1.00 96.56 117 VAL A O 1
ATOM 896 N N . VAL A 1 118 ? -6.940 1.621 1.789 1.00 97.56 118 VAL A N 1
ATOM 897 C CA . VAL A 1 118 ? -5.574 1.200 2.125 1.00 97.56 118 VAL A CA 1
ATOM 898 C C . VAL A 1 118 ? -4.769 1.019 0.850 1.00 97.56 118 VAL A C 1
ATOM 900 O O . VAL A 1 118 ? -5.297 0.513 -0.134 1.00 97.56 118 VAL A O 1
ATOM 903 N N . ALA A 1 119 ? -3.500 1.411 0.842 1.00 96.88 119 ALA A N 1
ATOM 904 C CA . ALA A 1 119 ? -2.675 1.338 -0.363 1.00 96.88 119 ALA A CA 1
ATOM 905 C C . ALA A 1 119 ? -1.249 0.869 -0.064 1.00 96.88 119 ALA A C 1
ATOM 907 O O . ALA A 1 119 ? -0.795 0.867 1.079 1.00 96.88 119 ALA A O 1
ATOM 908 N N . GLY A 1 120 ? -0.525 0.478 -1.112 1.00 94.94 120 GLY A N 1
ATOM 909 C CA . GLY A 1 120 ? 0.920 0.282 -1.034 1.00 94.94 120 GLY A CA 1
ATOM 910 C C . GLY A 1 120 ? 1.360 -1.128 -0.690 1.00 94.94 120 GLY A C 1
ATOM 911 O O . GLY A 1 120 ? 0.757 -2.120 -1.095 1.00 94.94 120 GLY A O 1
ATOM 912 N N . GLY A 1 121 ? 2.477 -1.216 0.034 1.00 93.56 121 GLY A N 1
ATOM 913 C CA . GLY A 1 121 ? 3.197 -2.473 0.235 1.00 93.56 121 GLY A CA 1
ATOM 914 C C . GLY A 1 121 ? 2.408 -3.542 0.995 1.00 93.56 121 GLY A C 1
ATOM 915 O O . GLY A 1 121 ? 2.673 -4.727 0.794 1.00 93.56 121 GLY A O 1
ATOM 916 N N . ALA A 1 122 ? 1.456 -3.149 1.850 1.00 94.81 122 ALA A N 1
ATOM 917 C CA . ALA A 1 122 ? 0.560 -4.080 2.536 1.00 94.81 122 ALA A CA 1
ATOM 918 C C . ALA A 1 122 ? -0.456 -4.705 1.568 1.00 94.81 122 ALA A C 1
ATOM 920 O O . ALA A 1 122 ? -0.634 -5.921 1.576 1.00 94.81 122 ALA A O 1
ATOM 921 N N . VAL A 1 123 ? -1.052 -3.893 0.687 1.00 96.69 123 VAL A N 1
ATOM 922 C CA . VAL A 1 123 ? -1.984 -4.369 -0.347 1.00 96.69 123 VAL A CA 1
ATOM 923 C C . VAL A 1 123 ? -1.261 -5.292 -1.322 1.00 96.69 123 VAL A C 1
ATOM 925 O O . VAL A 1 123 ? -1.684 -6.430 -1.502 1.00 96.69 123 VAL A O 1
ATOM 928 N N . LEU A 1 124 ? -0.117 -4.854 -1.862 1.00 95.69 124 LEU A N 1
ATOM 929 C CA . LEU A 1 124 ? 0.718 -5.653 -2.766 1.00 95.69 124 LEU A CA 1
ATOM 930 C C . LEU A 1 124 ? 1.039 -7.034 -2.181 1.00 95.69 124 LEU A C 1
ATOM 932 O O . LEU A 1 124 ? 0.881 -8.058 -2.837 1.00 95.69 124 LEU A O 1
ATOM 936 N N . ARG A 1 125 ? 1.440 -7.069 -0.912 1.00 92.88 125 ARG A N 1
ATOM 937 C CA . ARG A 1 125 ? 1.798 -8.300 -0.205 1.00 92.88 125 ARG A CA 1
ATOM 938 C C . ARG A 1 125 ? 0.631 -9.279 -0.055 1.00 92.88 125 ARG A C 1
ATOM 940 O O . ARG A 1 125 ? 0.821 -10.495 -0.096 1.00 92.88 125 ARG A O 1
ATOM 947 N N . CYS A 1 126 ? -0.581 -8.766 0.126 1.00 94.56 126 CYS A N 1
ATOM 948 C CA . CYS A 1 126 ? -1.783 -9.594 0.138 1.00 94.56 126 CYS A CA 1
ATOM 949 C C . CYS A 1 126 ? -2.162 -10.096 -1.261 1.00 94.56 126 CYS A C 1
ATOM 951 O O . CYS A 1 126 ? -2.907 -11.063 -1.354 1.00 94.56 126 CYS A O 1
ATOM 953 N N . MET A 1 127 ? -1.632 -9.501 -2.332 1.00 94.62 127 MET A N 1
ATOM 954 C CA . MET A 1 127 ? -1.816 -10.001 -3.696 1.00 94.62 127 MET A CA 1
ATOM 955 C C . MET A 1 127 ? -0.786 -11.065 -4.088 1.00 94.62 127 MET A C 1
ATOM 957 O O . MET A 1 127 ? -1.083 -11.891 -4.945 1.00 94.62 127 MET A O 1
ATOM 961 N N . GLU A 1 128 ? 0.415 -11.042 -3.499 1.00 92.12 128 GLU A N 1
ATOM 962 C CA . GLU A 1 128 ? 1.499 -11.994 -3.785 1.00 92.12 128 GLU A CA 1
ATOM 963 C C . GLU A 1 128 ? 1.020 -13.457 -3.657 1.00 92.12 128 GLU A C 1
ATOM 965 O O . GLU A 1 128 ? 0.375 -13.840 -2.676 1.00 92.12 128 GLU A O 1
ATOM 970 N N . CYS A 1 129 ? 1.345 -14.267 -4.666 1.00 87.25 129 CYS A N 1
ATOM 971 C CA . CYS A 1 129 ? 1.136 -15.710 -4.713 1.00 87.25 129 CYS A CA 1
ATOM 972 C C . CYS A 1 129 ? 2.410 -16.369 -5.259 1.00 87.25 129 CYS A C 1
ATOM 974 O O . CYS A 1 129 ? 2.672 -16.346 -6.470 1.00 87.25 129 CYS A O 1
ATOM 976 N N . ALA A 1 130 ? 3.219 -16.920 -4.353 1.00 78.56 130 ALA A N 1
ATOM 977 C CA . ALA A 1 130 ? 4.304 -17.832 -4.708 1.00 78.56 130 ALA A CA 1
ATOM 978 C C . ALA A 1 130 ? 3.709 -19.211 -5.071 1.00 78.56 130 ALA A C 1
ATOM 980 O O . ALA A 1 130 ? 2.574 -19.498 -4.698 1.00 78.56 130 ALA A O 1
ATOM 981 N N . GLY A 1 131 ? 4.426 -20.031 -5.849 1.00 62.41 131 GLY A N 1
ATOM 982 C CA . GLY A 1 131 ? 3.960 -21.351 -6.316 1.00 62.41 131 GLY A CA 1
ATOM 983 C C . GLY A 1 131 ? 3.532 -22.341 -5.210 1.00 62.41 131 GLY A C 1
ATOM 984 O O . GLY A 1 131 ? 3.584 -22.022 -4.030 1.00 62.41 131 GLY A O 1
ATOM 985 N N . ALA A 1 132 ? 3.126 -23.550 -5.624 1.00 43.41 132 ALA A N 1
ATOM 986 C CA . ALA A 1 132 ? 2.252 -24.541 -4.957 1.00 43.41 132 ALA A CA 1
ATOM 987 C C . ALA A 1 132 ? 2.501 -24.991 -3.491 1.00 43.41 132 ALA A C 1
ATOM 989 O O . ALA A 1 132 ? 1.797 -25.882 -3.028 1.00 43.41 132 ALA A O 1
ATOM 990 N N . GLU A 1 133 ? 3.395 -24.381 -2.720 1.00 42.22 133 GLU A N 1
ATOM 991 C CA . GLU A 1 133 ? 3.530 -24.638 -1.282 1.00 42.22 133 GLU A CA 1
ATOM 992 C C . GLU A 1 133 ? 3.651 -23.330 -0.490 1.00 42.22 133 GLU A C 1
ATOM 994 O O . GLU A 1 133 ? 4.690 -23.003 0.082 1.00 42.22 133 GLU A O 1
ATOM 999 N N . GLU A 1 134 ? 2.553 -22.579 -0.381 1.00 47.25 134 GLU A N 1
ATOM 1000 C CA . GLU A 1 134 ? 2.376 -21.734 0.803 1.00 47.25 134 GLU A CA 1
ATOM 1001 C C . GLU A 1 134 ? 2.012 -22.650 1.977 1.00 47.25 134 GLU A C 1
ATOM 1003 O O . GLU A 1 134 ? 0.841 -22.843 2.306 1.00 47.25 134 GLU A O 1
ATOM 1008 N N . VAL A 1 135 ? 3.028 -23.258 2.600 1.00 37.31 135 VAL A N 1
ATOM 1009 C CA . VAL A 1 135 ? 2.865 -23.927 3.893 1.00 37.31 135 VAL A CA 1
ATOM 1010 C C . VAL A 1 135 ? 2.338 -22.884 4.870 1.00 37.31 135 VAL A C 1
ATOM 1012 O O . VAL A 1 135 ? 3.049 -21.955 5.269 1.00 37.31 135 VAL A O 1
ATOM 1015 N N . ALA A 1 136 ? 1.067 -23.043 5.234 1.00 36.50 136 ALA A N 1
ATOM 1016 C CA . ALA A 1 136 ? 0.419 -22.323 6.311 1.00 36.50 136 ALA A CA 1
ATOM 1017 C C . ALA A 1 136 ? 1.343 -22.317 7.541 1.00 36.50 136 ALA A C 1
ATOM 1019 O O . ALA A 1 136 ? 1.520 -23.337 8.199 1.00 36.50 136 ALA A O 1
ATOM 1020 N N . GLY A 1 137 ? 1.965 -21.171 7.825 1.00 38.75 137 GLY A N 1
ATOM 1021 C CA . GLY A 1 137 ? 2.766 -20.967 9.035 1.00 38.75 137 GLY A CA 1
ATOM 1022 C C . GLY A 1 137 ? 4.263 -20.716 8.846 1.00 38.75 137 GLY A C 1
ATOM 1023 O O . GLY A 1 137 ? 4.896 -20.292 9.808 1.00 38.75 137 GLY A O 1
ATOM 1024 N N . SER A 1 138 ? 4.846 -20.879 7.652 1.00 36.25 138 SER A N 1
ATOM 1025 C CA . SER A 1 138 ? 6.242 -20.463 7.441 1.00 36.25 138 SER A CA 1
ATOM 1026 C C . SER A 1 138 ? 6.295 -19.038 6.930 1.00 36.25 138 SER A C 1
ATOM 1028 O O . SER A 1 138 ? 6.202 -18.777 5.733 1.00 36.25 138 SER A O 1
ATOM 1030 N N . SER A 1 139 ? 6.408 -18.096 7.859 1.00 36.66 139 SER A N 1
ATOM 1031 C CA . SER A 1 139 ? 7.214 -16.900 7.636 1.00 36.66 139 SER A CA 1
ATOM 1032 C C . SER A 1 139 ? 7.213 -15.972 8.840 1.00 36.66 139 SER A C 1
ATOM 1034 O O . SER A 1 139 ? 6.253 -15.271 9.160 1.00 36.66 139 SER A O 1
ATOM 1036 N N . SER A 1 140 ? 8.390 -15.891 9.438 1.00 40.59 140 SER A N 1
ATOM 1037 C CA . SER A 1 140 ? 8.901 -14.656 10.011 1.00 40.59 140 SER A CA 1
ATOM 1038 C C . SER A 1 140 ? 8.836 -13.548 8.946 1.00 40.59 140 SER A C 1
ATOM 1040 O O . SER A 1 140 ? 9.783 -13.290 8.207 1.00 40.59 140 SER A O 1
ATOM 1042 N N . TYR A 1 141 ? 7.676 -12.927 8.778 1.00 44.72 141 T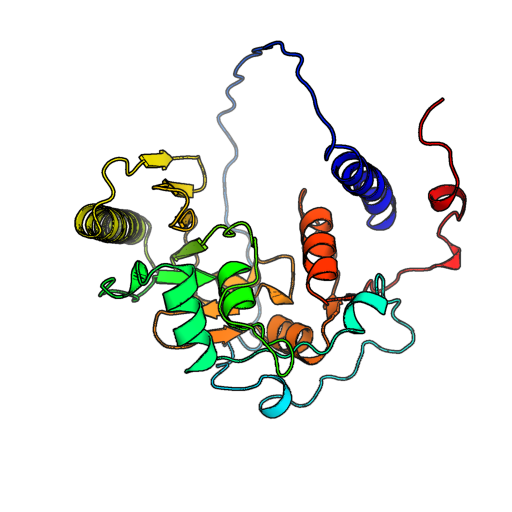YR A N 1
ATOM 1043 C CA . TYR A 1 141 ? 7.542 -11.730 7.974 1.00 44.72 141 TYR A CA 1
ATOM 1044 C C . TYR A 1 141 ? 7.183 -10.600 8.921 1.00 44.72 141 TYR A C 1
ATOM 1046 O O . TYR A 1 141 ? 6.048 -10.520 9.386 1.00 44.72 141 TYR A O 1
ATOM 1054 N N . ALA A 1 142 ? 8.145 -9.717 9.188 1.00 46.53 142 ALA A N 1
ATOM 1055 C CA . ALA A 1 142 ? 7.877 -8.462 9.872 1.00 46.53 142 ALA A CA 1
ATOM 1056 C C . ALA A 1 142 ? 6.653 -7.797 9.218 1.00 46.53 142 ALA A C 1
ATOM 1058 O O . ALA A 1 142 ? 6.667 -7.500 8.017 1.00 46.53 142 ALA A O 1
ATOM 1059 N N . THR A 1 143 ? 5.577 -7.637 9.989 1.00 56.97 143 THR A N 1
ATOM 1060 C CA . THR A 1 143 ? 4.340 -6.993 9.549 1.00 56.97 143 THR A CA 1
ATOM 1061 C C . THR A 1 143 ? 4.693 -5.597 9.056 1.00 56.97 143 THR A C 1
ATOM 1063 O O . THR A 1 143 ? 5.093 -4.738 9.842 1.00 56.97 143 THR A O 1
ATOM 1066 N N . GLY A 1 144 ? 4.615 -5.391 7.740 1.00 72.62 144 GLY A N 1
ATOM 1067 C CA . GLY A 1 144 ? 4.731 -4.058 7.170 1.00 72.62 144 GLY A CA 1
ATOM 1068 C C . GLY A 1 144 ? 3.604 -3.171 7.689 1.00 72.62 144 GLY A C 1
ATOM 1069 O O . GLY A 1 144 ? 2.542 -3.664 8.073 1.00 72.62 144 GLY A O 1
ATOM 1070 N N . ASP A 1 145 ? 3.847 -1.868 7.687 1.00 89.88 145 ASP A N 1
ATOM 1071 C CA . ASP A 1 145 ? 2.834 -0.891 8.060 1.00 89.88 145 ASP A CA 1
ATOM 1072 C C . ASP A 1 145 ? 1.653 -0.941 7.075 1.00 89.88 145 ASP A C 1
ATOM 1074 O O . ASP A 1 145 ? 1.835 -1.174 5.876 1.00 89.88 145 ASP A O 1
ATOM 1078 N N . VAL A 1 146 ? 0.438 -0.755 7.593 1.00 96.31 146 VAL A N 1
ATOM 1079 C CA . VAL A 1 146 ? -0.785 -0.609 6.799 1.00 96.31 146 VAL A CA 1
ATOM 1080 C C . VAL A 1 146 ? -1.106 0.872 6.688 1.00 96.31 146 VAL A C 1
ATOM 1082 O O . VAL A 1 146 ? -1.549 1.486 7.658 1.00 96.31 146 VAL A O 1
ATOM 1085 N N . ASP A 1 147 ? -0.904 1.435 5.503 1.00 96.94 147 ASP A N 1
ATOM 1086 C CA . ASP A 1 147 ? -1.175 2.842 5.229 1.00 96.94 147 ASP A CA 1
ATOM 1087 C C . ASP A 1 147 ? -2.634 3.041 4.795 1.00 96.94 147 ASP A C 1
ATOM 1089 O O . ASP A 1 147 ? -3.094 2.457 3.810 1.00 96.94 147 ASP A O 1
ATOM 1093 N N . VAL A 1 148 ? -3.360 3.873 5.541 1.00 97.62 148 VAL A N 1
ATOM 1094 C CA . VAL A 1 148 ? -4.746 4.278 5.290 1.00 97.62 148 VAL A CA 1
ATOM 1095 C C . VAL A 1 148 ? -4.749 5.707 4.753 1.00 97.62 148 VAL A C 1
ATOM 1097 O O . VAL A 1 148 ? -4.215 6.614 5.393 1.00 97.62 148 VAL A O 1
ATOM 1100 N N . PHE A 1 149 ? -5.397 5.919 3.613 1.00 97.56 149 PHE A N 1
ATOM 1101 C CA . PHE A 1 149 ? -5.487 7.204 2.925 1.00 97.56 149 PHE A CA 1
ATOM 1102 C C . PHE A 1 149 ? -6.928 7.693 2.845 1.00 97.56 149 PHE A C 1
ATOM 1104 O O . PHE A 1 149 ? -7.872 6.899 2.836 1.00 97.56 149 PHE A O 1
ATOM 1111 N N . LEU A 1 150 ? -7.077 9.013 2.739 1.00 96.12 150 LEU A N 1
ATOM 1112 C CA . LEU A 1 150 ? -8.353 9.687 2.534 1.00 96.12 150 LEU A CA 1
ATOM 1113 C C . LEU A 1 150 ? -8.359 10.422 1.198 1.00 96.12 150 LEU A C 1
ATOM 1115 O O . LEU A 1 150 ? -7.341 10.979 0.782 1.00 96.12 150 LEU A O 1
ATOM 1119 N N . TYR A 1 151 ? -9.516 10.459 0.543 1.00 95.62 151 TYR A N 1
ATOM 1120 C CA . TYR A 1 151 ? -9.659 11.135 -0.742 1.00 95.62 151 TYR A CA 1
ATOM 1121 C C . TYR A 1 151 ? -11.036 11.775 -0.926 1.00 95.62 151 TYR A C 1
ATOM 1123 O O . TYR A 1 151 ? -12.026 11.289 -0.390 1.00 95.62 151 TYR A O 1
ATOM 1131 N N . GLY A 1 152 ? -11.119 12.845 -1.716 1.00 95.38 152 GLY A N 1
ATOM 1132 C CA . GLY A 1 152 ? -12.377 13.491 -2.101 1.00 95.38 152 GLY A CA 1
ATOM 1133 C C . GLY A 1 152 ? -13.146 14.124 -0.936 1.00 95.38 152 GLY A C 1
ATOM 1134 O O . GLY A 1 152 ? -14.371 14.149 -0.968 1.00 95.38 152 GLY A O 1
ATOM 1135 N N . LEU A 1 153 ? -12.450 14.588 0.107 1.00 94.31 153 LEU A N 1
ATOM 1136 C CA . LEU A 1 153 ? -13.047 15.226 1.287 1.00 94.31 153 LEU A CA 1
ATOM 1137 C C . LEU A 1 153 ? -12.559 16.669 1.434 1.00 94.31 153 LEU A C 1
ATOM 1139 O O . LEU A 1 153 ? -11.417 16.974 1.087 1.00 94.31 153 LEU A O 1
ATOM 1143 N N . SER A 1 154 ? -13.403 17.534 2.009 1.00 94.69 154 SER A N 1
ATOM 1144 C CA . SER A 1 154 ? -12.954 18.829 2.537 1.00 94.69 154 SER A CA 1
ATOM 1145 C C . SER A 1 154 ? -12.045 18.628 3.753 1.00 94.69 154 SER A C 1
ATOM 1147 O O . SER A 1 154 ? -11.942 17.525 4.296 1.00 94.69 154 SER A O 1
ATOM 1149 N N . GLN A 1 155 ? -11.402 19.697 4.216 1.00 93.12 155 GLN A N 1
ATOM 1150 C CA . GLN A 1 155 ? -10.554 19.644 5.404 1.00 93.12 155 GLN A CA 1
ATOM 1151 C C . GLN A 1 155 ? -11.337 19.225 6.659 1.00 93.12 155 GLN A C 1
ATOM 1153 O O . GLN A 1 155 ? -10.886 18.361 7.413 1.00 93.12 155 GLN A O 1
ATOM 1158 N N . GLU A 1 156 ? -12.529 19.786 6.853 1.00 93.88 156 GLU A N 1
ATOM 1159 C CA . GLU A 1 156 ? -13.410 19.512 7.991 1.00 93.88 156 GLU A CA 1
ATOM 1160 C C . GLU A 1 156 ? -13.908 18.064 7.954 1.00 93.88 156 GLU A C 1
ATOM 1162 O O . GLU A 1 156 ? -13.766 17.326 8.933 1.00 93.88 156 GLU A O 1
ATOM 1167 N N . ALA A 1 157 ? -14.415 17.624 6.797 1.00 94.31 157 ALA A N 1
ATOM 1168 C CA . ALA A 1 157 ? -14.879 16.254 6.600 1.00 94.31 157 ALA A CA 1
ATOM 1169 C C . ALA A 1 157 ? -13.726 15.240 6.712 1.00 94.31 157 ALA A C 1
ATOM 1171 O O . ALA A 1 157 ? -13.902 14.143 7.245 1.00 94.31 157 ALA A O 1
ATOM 1172 N N . GLY A 1 158 ? -12.529 15.614 6.252 1.00 93.81 158 GLY A N 1
ATOM 1173 C CA . GLY A 1 158 ? -11.305 14.833 6.385 1.00 93.81 158 GLY A CA 1
ATOM 1174 C C . GLY A 1 158 ? -10.912 14.620 7.844 1.00 93.81 158 GLY A C 1
ATOM 1175 O O . GLY A 1 158 ? -10.678 13.483 8.255 1.00 93.81 158 GLY A O 1
ATOM 1176 N N . LEU A 1 159 ? -10.909 15.686 8.651 1.00 93.62 159 LEU A N 1
ATOM 1177 C CA . LEU A 1 159 ? -10.633 15.603 10.087 1.00 93.62 159 LEU A CA 1
ATOM 1178 C C . LEU A 1 159 ? -11.644 14.699 10.804 1.00 93.62 159 LEU A C 1
ATOM 1180 O O . LEU A 1 159 ? -11.260 13.841 11.607 1.00 93.62 159 LEU A O 1
ATOM 1184 N N . GLU A 1 160 ? -12.930 14.853 10.488 1.00 94.94 160 GLU A N 1
ATOM 1185 C CA . GLU A 1 160 ? -13.971 13.998 11.049 1.00 94.94 160 GLU A CA 1
ATOM 1186 C C . GLU A 1 160 ? -13.749 12.529 10.663 1.00 94.94 160 GLU A C 1
ATOM 1188 O O . GLU A 1 160 ? -13.772 11.647 11.529 1.00 94.94 160 GLU A O 1
ATOM 1193 N N . LYS A 1 161 ? -13.465 12.261 9.382 1.00 94.44 161 LYS A N 1
ATOM 1194 C CA . LYS A 1 161 ? -13.240 10.908 8.864 1.00 94.44 161 LYS A CA 1
ATOM 1195 C C . LYS A 1 161 ? -12.012 10.249 9.489 1.00 94.44 161 LYS A C 1
ATOM 1197 O O . LYS A 1 161 ? -12.100 9.090 9.893 1.00 94.44 161 LYS A O 1
ATOM 1202 N N . VAL A 1 162 ? -10.908 10.978 9.666 1.00 95.06 162 VAL A N 1
ATOM 1203 C CA . VAL A 1 162 ? -9.730 10.502 10.416 1.00 95.06 162 VAL A CA 1
ATOM 1204 C C . VAL A 1 162 ? -10.135 10.076 11.828 1.00 95.06 162 VAL A C 1
ATOM 1206 O O . VAL A 1 162 ? -9.825 8.962 12.257 1.00 95.06 162 VAL A O 1
ATOM 1209 N N . GLY A 1 163 ? -10.890 10.920 12.540 1.00 93.94 163 GLY A N 1
ATOM 1210 C CA . GLY A 1 163 ? -11.395 10.601 13.876 1.00 93.94 163 GLY A CA 1
ATOM 1211 C C . GLY A 1 163 ? -12.306 9.368 13.892 1.00 93.94 163 GLY A C 1
ATOM 1212 O O . GLY A 1 163 ? -12.214 8.541 14.802 1.00 93.94 163 GLY A O 1
ATOM 1213 N N . GLN A 1 164 ? -13.176 9.209 12.890 1.00 94.38 164 GLN A N 1
ATOM 1214 C CA . GLN A 1 164 ? -14.027 8.025 12.724 1.00 94.38 164 GLN A CA 1
ATOM 1215 C C . GLN A 1 164 ? -13.188 6.749 12.536 1.00 94.38 164 GLN A C 1
ATOM 1217 O O . GLN A 1 164 ? -13.397 5.782 13.272 1.00 94.38 164 GLN A O 1
ATOM 1222 N N . VAL A 1 165 ? -12.218 6.758 11.614 1.00 94.88 165 VAL A N 1
ATOM 1223 C CA . VAL A 1 165 ? -11.342 5.610 11.317 1.00 94.88 165 VAL A CA 1
ATOM 1224 C C . VAL A 1 165 ? -10.523 5.214 12.544 1.00 94.88 165 VAL A C 1
ATOM 1226 O O . VAL A 1 165 ? -10.579 4.061 12.971 1.00 94.88 165 VAL A O 1
ATOM 1229 N N . VAL A 1 166 ? -9.821 6.165 13.169 1.00 95.62 166 VAL A N 1
ATOM 1230 C CA . VAL A 1 166 ? -8.970 5.890 14.338 1.00 95.62 166 VAL A CA 1
ATOM 1231 C C . VAL A 1 166 ? -9.796 5.333 15.497 1.00 95.62 166 VAL A C 1
ATOM 1233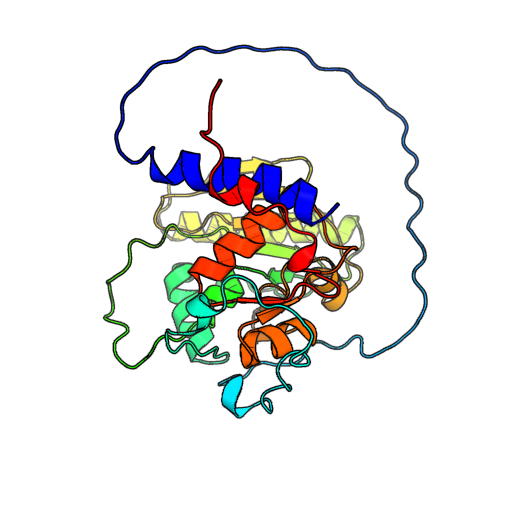 O O . VAL A 1 166 ? -9.441 4.303 16.072 1.00 95.62 166 VAL A O 1
ATOM 1236 N N . ARG A 1 167 ? -10.946 5.946 15.819 1.00 94.69 167 ARG A N 1
ATOM 1237 C CA . ARG A 1 167 ? -11.832 5.438 16.881 1.00 94.69 167 ARG A CA 1
ATOM 1238 C C . ARG A 1 167 ? -12.354 4.040 16.568 1.00 94.69 167 ARG A C 1
ATOM 1240 O O . ARG A 1 167 ? -12.419 3.211 17.476 1.00 94.69 167 ARG A O 1
ATOM 1247 N N . ALA A 1 168 ? -12.725 3.769 15.317 1.00 94.94 168 ALA A N 1
ATOM 1248 C CA . ALA A 1 168 ? -13.216 2.460 14.908 1.00 94.94 168 ALA A CA 1
ATOM 1249 C C . ALA A 1 168 ? -12.145 1.377 15.087 1.00 94.94 168 ALA A C 1
ATOM 1251 O O . ALA A 1 168 ? -12.430 0.361 15.721 1.00 94.94 168 ALA A O 1
ATOM 1252 N N . LEU A 1 169 ? -10.921 1.614 14.604 1.00 95.62 169 LEU A N 1
ATOM 1253 C CA . LEU A 1 169 ? -9.807 0.668 14.703 1.00 95.62 169 LEU A CA 1
ATOM 1254 C C . LEU A 1 169 ? -9.383 0.435 16.158 1.00 95.62 169 LEU A C 1
ATOM 1256 O O . LEU A 1 169 ? -9.330 -0.712 16.598 1.00 95.62 169 LEU A O 1
ATOM 1260 N N . CYS A 1 170 ? -9.202 1.495 16.953 1.00 95.62 170 CYS A N 1
ATOM 1261 C CA . CYS A 1 170 ? -8.885 1.356 18.378 1.00 95.62 170 CYS A CA 1
ATOM 1262 C C . CYS A 1 170 ? -9.981 0.596 19.140 1.00 95.62 170 CYS A C 1
ATOM 1264 O O . CYS A 1 170 ? -9.691 -0.209 20.023 1.00 95.62 170 CYS A O 1
ATOM 1266 N N . LYS A 1 171 ? -11.258 0.812 18.795 1.00 94.75 171 LYS A N 1
ATOM 1267 C CA . LYS A 1 171 ? -12.378 0.062 19.382 1.00 94.75 171 LYS A CA 1
ATOM 1268 C C . LYS A 1 171 ? -12.346 -1.417 18.993 1.00 94.75 171 LYS A C 1
ATOM 1270 O O . LYS A 1 171 ? -12.733 -2.244 19.814 1.00 94.75 171 LYS A O 1
ATOM 1275 N N . GLN A 1 172 ? -11.930 -1.758 17.772 1.00 94.81 172 GLN A N 1
ATOM 1276 C CA . GLN A 1 172 ? -11.761 -3.158 17.370 1.00 94.81 172 GLN A CA 1
ATOM 1277 C C . GLN A 1 172 ? -10.616 -3.830 18.124 1.00 94.81 172 GLN A C 1
ATOM 1279 O O . GLN A 1 172 ? -10.834 -4.909 18.660 1.00 94.81 172 GLN A O 1
ATOM 1284 N N . LEU A 1 173 ? -9.461 -3.171 18.240 1.00 95.69 173 LEU A N 1
ATOM 1285 C CA . LEU A 1 173 ? -8.312 -3.693 18.989 1.00 95.69 173 LEU A CA 1
ATOM 1286 C C . LEU A 1 173 ? -8.683 -3.990 20.448 1.00 95.69 173 LEU A C 1
ATOM 1288 O O . LEU A 1 173 ? -8.527 -5.116 20.905 1.00 95.69 173 LEU A O 1
ATOM 1292 N N . ARG A 1 174 ? -9.310 -3.032 21.145 1.00 94.94 174 ARG A N 1
ATOM 1293 C CA . ARG A 1 174 ? -9.773 -3.239 22.531 1.00 94.94 174 ARG A CA 1
ATOM 1294 C C . ARG A 1 174 ? -10.782 -4.380 22.661 1.00 94.94 174 ARG A C 1
ATOM 1296 O O . ARG A 1 174 ? -10.738 -5.147 23.611 1.00 94.94 174 ARG A O 1
ATOM 1303 N N . ARG A 1 175 ? -11.696 -4.522 21.694 1.00 94.31 175 ARG A N 1
ATOM 1304 C CA . ARG A 1 175 ? -12.650 -5.648 21.657 1.00 94.31 175 ARG A CA 1
ATOM 1305 C C . ARG A 1 175 ? -11.978 -6.994 21.408 1.00 94.31 175 ARG A C 1
ATOM 1307 O O . ARG A 1 175 ? -12.556 -8.012 21.764 1.00 94.31 175 ARG A O 1
ATOM 1314 N N . ALA A 1 176 ? -10.812 -6.990 20.775 1.00 93.62 176 ALA A N 1
ATOM 1315 C CA . ALA A 1 176 ? -10.004 -8.175 20.550 1.00 93.62 176 ALA A CA 1
ATOM 1316 C C . ALA A 1 176 ? -9.079 -8.506 21.738 1.00 93.62 176 ALA A C 1
ATOM 1318 O O . ALA A 1 176 ? -8.283 -9.433 21.623 1.00 93.62 176 ALA A O 1
ATOM 1319 N N . GLY A 1 177 ? -9.199 -7.785 22.862 1.00 95.19 177 GLY A N 1
ATOM 1320 C CA . GLY A 1 177 ? -8.426 -8.023 24.082 1.00 95.19 177 GLY A CA 1
ATOM 1321 C C . GLY A 1 177 ? -7.101 -7.265 24.156 1.00 95.19 177 GLY A C 1
ATOM 1322 O O . GLY A 1 177 ? -6.310 -7.540 25.047 1.00 95.19 177 GLY A O 1
ATOM 1323 N N . GLU A 1 178 ? -6.839 -6.320 23.249 1.00 95.38 178 GLU A N 1
ATOM 1324 C CA . GLU A 1 178 ? -5.624 -5.501 23.311 1.00 95.38 178 GLU A CA 1
ATOM 1325 C C . GLU A 1 178 ? -5.734 -4.450 24.424 1.00 95.38 178 GLU A C 1
ATOM 1327 O O . GLU A 1 178 ? -6.542 -3.517 24.333 1.00 95.38 178 GLU A O 1
ATOM 1332 N N . GLU A 1 179 ? -4.912 -4.604 25.464 1.00 88.88 179 GLU A N 1
ATOM 1333 C CA . GLU A 1 179 ? -4.860 -3.702 26.623 1.00 88.88 179 GLU A CA 1
ATOM 1334 C C . GLU A 1 179 ? -4.097 -2.406 26.300 1.00 88.88 179 GLU A C 1
ATOM 1336 O O . GLU A 1 179 ? -4.558 -1.306 26.617 1.00 88.88 179 GLU A O 1
ATOM 1341 N N . GLU A 1 180 ? -2.980 -2.515 25.574 1.00 91.75 180 GLU A N 1
ATOM 1342 C CA . GLU A 1 180 ? -2.116 -1.391 25.205 1.00 91.75 180 GLU A CA 1
ATOM 1343 C C . GLU A 1 180 ? -2.310 -0.975 23.741 1.00 91.75 180 GLU A C 1
ATOM 1345 O O . GLU A 1 180 ? -1.591 -1.396 22.836 1.00 91.75 180 GLU A O 1
ATOM 1350 N N . VAL A 1 181 ? -3.288 -0.100 23.496 1.00 96.25 181 VAL A N 1
ATOM 1351 C CA . VAL A 1 181 ? -3.480 0.533 22.181 1.00 96.25 181 VAL A CA 1
ATOM 1352 C C . VAL A 1 181 ? -2.950 1.963 22.216 1.00 96.25 181 VAL A C 1
ATOM 1354 O O . VAL A 1 181 ? -3.569 2.849 22.812 1.00 96.25 181 VAL A O 1
ATOM 1357 N N . VAL A 1 182 ? -1.832 2.201 21.531 1.00 96.50 182 VAL A N 1
ATOM 1358 C CA . VAL A 1 182 ? -1.150 3.500 21.475 1.00 96.50 182 VAL A CA 1
ATOM 1359 C C . VAL A 1 182 ? -1.405 4.172 20.132 1.00 96.50 182 VAL A C 1
ATOM 1361 O O . VAL A 1 182 ? -1.243 3.567 19.073 1.00 96.50 182 VAL A O 1
ATOM 1364 N N . VAL A 1 183 ? -1.758 5.457 20.165 1.00 97.38 183 VAL A N 1
ATOM 1365 C CA . VAL A 1 183 ? -1.875 6.293 18.965 1.00 97.38 183 VAL A CA 1
ATOM 1366 C C . VAL A 1 183 ? -0.805 7.375 19.014 1.00 97.38 183 VAL A C 1
ATOM 1368 O O . VAL A 1 183 ? -0.819 8.230 19.894 1.00 97.38 183 VAL A O 1
ATOM 1371 N N . VAL A 1 184 ? 0.119 7.343 18.057 1.00 96.38 184 VAL A N 1
ATOM 1372 C CA . VAL A 1 184 ? 1.216 8.309 17.931 1.00 96.38 184 VAL A CA 1
ATOM 1373 C C . VAL A 1 184 ? 0.919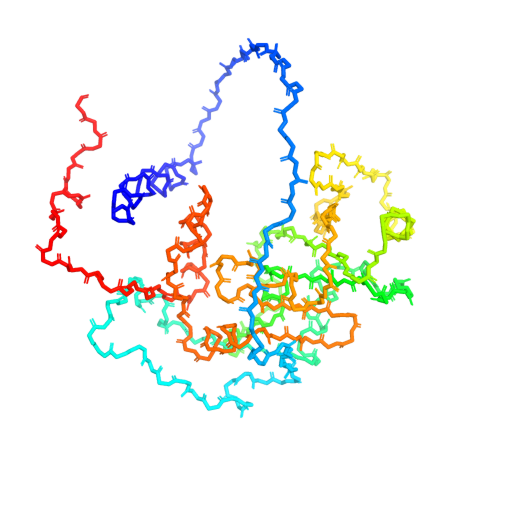 9.259 16.781 1.00 96.38 184 VAL A C 1
ATOM 1375 O O . VAL A 1 184 ? 0.741 8.829 15.641 1.00 96.38 184 VAL A O 1
ATOM 1378 N N . ARG A 1 185 ? 0.896 10.562 17.064 1.00 95.56 185 ARG A N 1
ATOM 1379 C CA . ARG A 1 185 ? 0.727 11.606 16.051 1.00 95.56 185 ARG A CA 1
ATOM 1380 C C . ARG A 1 185 ? 2.078 12.146 15.600 1.00 95.56 185 ARG A C 1
ATOM 1382 O O . ARG A 1 185 ? 2.910 12.507 16.422 1.00 95.56 185 ARG A O 1
ATOM 1389 N N . THR A 1 186 ? 2.249 12.267 14.290 1.00 93.56 186 THR A N 1
ATOM 1390 C CA . THR A 1 186 ? 3.334 13.021 13.648 1.00 93.56 186 THR A CA 1
ATOM 1391 C C . THR A 1 186 ? 2.744 14.164 12.816 1.00 93.56 186 THR A C 1
ATOM 1393 O O . THR A 1 186 ? 1.524 14.334 12.771 1.00 93.56 186 THR A O 1
ATOM 1396 N N . ALA A 1 187 ? 3.591 14.937 12.130 1.00 91.38 187 ALA A N 1
ATOM 1397 C CA . ALA A 1 187 ? 3.132 15.965 11.194 1.00 91.38 187 ALA A CA 1
ATOM 1398 C C . ALA A 1 187 ? 2.293 15.389 10.035 1.00 91.38 187 ALA A C 1
ATOM 1400 O O . ALA A 1 187 ? 1.396 16.063 9.541 1.00 91.38 187 ALA A O 1
ATOM 1401 N N . TYR A 1 188 ? 2.555 14.140 9.630 1.00 91.75 188 TYR A N 1
ATOM 1402 C CA . TYR A 1 188 ? 1.994 13.562 8.403 1.00 91.75 188 TYR A CA 1
ATOM 1403 C C . TYR A 1 188 ? 1.102 12.339 8.630 1.00 91.75 188 TYR A C 1
ATOM 1405 O O . TYR A 1 188 ? 0.380 11.942 7.720 1.00 91.75 188 TYR A O 1
ATOM 1413 N N . THR A 1 189 ? 1.143 11.717 9.813 1.00 94.94 189 THR A N 1
ATOM 1414 C CA . THR A 1 189 ? 0.386 10.487 10.097 1.00 94.94 189 THR A CA 1
ATOM 1415 C C . THR A 1 189 ? -0.108 10.407 11.540 1.00 94.94 189 THR A C 1
ATOM 1417 O O . THR A 1 189 ? 0.530 10.921 12.464 1.00 94.94 189 THR A O 1
ATOM 1420 N N . LEU A 1 190 ? -1.208 9.680 11.740 1.00 97.44 190 LEU A N 1
ATOM 1421 C CA . LEU A 1 190 ? -1.593 9.072 13.013 1.00 97.44 190 LEU A CA 1
ATOM 1422 C C . LEU A 1 190 ? -1.314 7.571 12.943 1.00 97.44 190 LEU A C 1
ATOM 1424 O O . LEU A 1 190 ? -1.954 6.851 12.183 1.00 97.44 190 LEU A O 1
ATOM 1428 N N . SER A 1 191 ? -0.352 7.098 13.728 1.00 97.19 191 SER A N 1
ATOM 1429 C CA . SER A 1 191 ? 0.053 5.692 13.764 1.00 97.19 191 SER A CA 1
ATOM 1430 C C . SER A 1 191 ? -0.563 4.985 14.967 1.00 97.19 191 SER A C 1
ATOM 1432 O O . SER A 1 191 ? -0.280 5.350 16.104 1.00 97.19 191 SER A O 1
ATOM 1434 N N . ILE A 1 192 ? -1.373 3.963 14.719 1.00 97.31 192 ILE A N 1
ATOM 1435 C CA . ILE A 1 192 ? -1.969 3.087 15.727 1.00 97.31 192 ILE A CA 1
ATOM 1436 C C . ILE A 1 192 ? -1.062 1.866 15.889 1.00 97.31 192 ILE A C 1
ATOM 1438 O O . ILE A 1 192 ? -0.755 1.178 14.913 1.00 97.31 192 ILE A O 1
ATOM 1442 N N . LYS A 1 193 ? -0.631 1.609 17.122 1.00 95.81 193 LYS A N 1
ATOM 1443 C CA . LYS A 1 193 ? 0.171 0.453 17.523 1.00 95.81 193 LYS A CA 1
ATOM 1444 C C . LYS A 1 193 ? -0.554 -0.310 18.630 1.00 95.81 193 LYS A C 1
ATOM 1446 O O . LYS A 1 193 ? -1.180 0.306 19.490 1.00 95.81 193 LYS A O 1
ATOM 1451 N N . ALA A 1 194 ? -0.455 -1.629 18.580 1.00 94.06 194 ALA A N 1
ATOM 1452 C CA . ALA A 1 194 ? -0.947 -2.558 19.594 1.00 94.06 194 ALA A CA 1
ATOM 1453 C C . ALA A 1 194 ? 0.126 -3.638 19.818 1.00 94.06 194 ALA A C 1
ATOM 1455 O O . ALA A 1 194 ? 1.300 -3.389 19.517 1.00 94.06 194 ALA A O 1
ATOM 1456 N N . SER A 1 195 ? -0.247 -4.828 20.295 1.00 92.38 195 SER A N 1
ATOM 1457 C CA . SER A 1 195 ? 0.686 -5.951 20.379 1.00 92.38 195 SER A CA 1
ATOM 1458 C C . SER A 1 195 ? 1.304 -6.292 19.009 1.00 92.38 195 SER A C 1
ATOM 1460 O O . SER A 1 195 ? 0.684 -6.047 17.967 1.00 92.38 195 SER A O 1
ATOM 1462 N N . PRO A 1 196 ? 2.501 -6.918 18.972 1.00 88.88 196 PRO A N 1
ATOM 1463 C CA . PRO A 1 196 ? 3.169 -7.338 17.732 1.00 88.88 196 PRO A CA 1
ATOM 1464 C C . PRO A 1 196 ? 2.356 -8.279 16.831 1.00 88.88 196 PRO A C 1
ATOM 1466 O O . PRO A 1 196 ? 2.758 -8.541 15.701 1.00 88.88 196 PRO A O 1
ATOM 1469 N N . ARG A 1 197 ? 1.225 -8.799 17.325 1.00 88.56 197 ARG A N 1
ATOM 1470 C CA . ARG A 1 197 ? 0.262 -9.562 16.534 1.00 88.56 197 ARG A CA 1
ATOM 1471 C C . ARG A 1 197 ? -0.372 -8.704 15.440 1.00 88.56 197 ARG A C 1
ATOM 1473 O O . ARG A 1 197 ? -0.616 -9.204 14.352 1.00 88.56 197 ARG A O 1
ATOM 1480 N N . TYR A 1 198 ? -0.661 -7.432 15.705 1.00 92.50 198 TYR A N 1
ATOM 1481 C CA . TYR A 1 198 ? -1.330 -6.562 14.740 1.00 92.50 198 TYR A CA 1
ATOM 1482 C C . TYR A 1 198 ? -0.323 -5.730 13.943 1.00 92.50 198 TYR A C 1
ATOM 1484 O O . TYR A 1 198 ? 0.657 -5.237 14.507 1.00 92.50 198 TYR A O 1
ATOM 1492 N N . PRO A 1 199 ? -0.575 -5.489 12.643 1.00 93.25 199 PRO A N 1
ATOM 1493 C CA . PRO A 1 199 ? 0.235 -4.545 11.896 1.00 93.25 199 PRO A CA 1
ATOM 1494 C C . PRO A 1 199 ? 0.043 -3.136 12.464 1.00 93.25 199 PRO A C 1
ATOM 1496 O O . PRO A 1 199 ? -1.059 -2.749 12.866 1.00 93.25 199 PRO A O 1
ATOM 1499 N N . LYS A 1 200 ? 1.107 -2.330 12.437 1.00 94.88 200 LYS A N 1
ATOM 1500 C CA . LYS A 1 200 ? 0.987 -0.891 12.683 1.00 94.88 200 LYS A CA 1
ATOM 1501 C C . LYS A 1 200 ? 0.104 -0.287 11.594 1.00 94.88 200 LYS A C 1
ATOM 1503 O O . LYS A 1 200 ? 0.396 -0.452 10.413 1.00 94.88 200 LYS A O 1
ATOM 1508 N N . VAL A 1 201 ? -0.940 0.442 11.977 1.00 97.12 201 VAL A N 1
ATOM 1509 C CA . VAL A 1 201 ? -1.815 1.138 11.022 1.00 97.12 201 VAL A CA 1
ATOM 1510 C C . VAL A 1 201 ? -1.463 2.618 11.006 1.00 97.12 201 VAL A C 1
ATOM 1512 O O . VAL A 1 201 ? -1.472 3.255 12.054 1.00 97.12 201 VAL A O 1
ATOM 1515 N N . GLN A 1 202 ? -1.166 3.182 9.842 1.00 97.56 202 GLN A N 1
ATOM 1516 C CA . GLN A 1 202 ? -0.835 4.594 9.674 1.00 97.56 202 GLN A CA 1
ATOM 1517 C C . GLN A 1 202 ? -1.937 5.296 8.892 1.00 97.56 202 GLN A C 1
ATOM 1519 O O . GLN A 1 202 ? -2.095 5.085 7.698 1.00 97.56 202 GLN A O 1
ATOM 1524 N N . VAL A 1 203 ? -2.700 6.157 9.560 1.00 97.62 203 VAL A N 1
ATOM 1525 C CA . VAL A 1 203 ? -3.655 7.042 8.891 1.00 97.62 203 VAL A CA 1
ATOM 1526 C C . VAL A 1 203 ? -2.902 8.273 8.404 1.00 97.62 203 VAL A C 1
ATOM 1528 O O . VAL A 1 203 ? -2.407 9.060 9.215 1.00 97.62 203 VAL A O 1
ATOM 1531 N N . VAL A 1 204 ? -2.785 8.418 7.088 1.00 96.31 204 VAL A N 1
ATOM 1532 C CA . VAL A 1 204 ? -2.101 9.533 6.428 1.00 96.31 204 VAL A CA 1
ATOM 1533 C C . VAL A 1 204 ? -2.963 10.792 6.522 1.00 96.31 204 VAL A C 1
ATOM 1535 O O . VAL A 1 204 ? -4.160 10.757 6.259 1.00 96.31 204 VAL A O 1
ATOM 1538 N N . LEU A 1 205 ? -2.355 11.911 6.926 1.00 94.38 205 LEU A N 1
ATOM 1539 C CA . LEU A 1 205 ? -3.044 13.186 7.176 1.00 94.38 205 LEU A CA 1
ATOM 1540 C C . LEU A 1 205 ? -3.095 14.106 5.944 1.00 94.38 205 LEU A C 1
ATOM 1542 O O . LEU A 1 205 ? -3.590 15.227 6.034 1.00 94.38 205 LEU A O 1
ATOM 1546 N N . ALA A 1 206 ? -2.586 13.647 4.799 1.00 91.88 206 ALA A N 1
ATOM 1547 C CA . ALA A 1 206 ? -2.721 14.337 3.523 1.00 91.88 206 ALA A CA 1
ATOM 1548 C C . ALA A 1 206 ? -4.072 13.999 2.874 1.00 91.88 206 ALA A C 1
ATOM 1550 O O . ALA A 1 206 ? -4.444 12.829 2.772 1.00 91.88 206 ALA A O 1
ATOM 1551 N N . LEU A 1 207 ? -4.791 15.025 2.413 1.00 91.62 207 LEU A N 1
ATOM 1552 C CA . LEU A 1 207 ? -6.022 14.856 1.644 1.00 91.62 207 LEU A CA 1
ATOM 1553 C C . LEU A 1 207 ? -5.710 14.812 0.152 1.00 91.62 207 LEU A C 1
ATOM 1555 O O . LEU A 1 207 ? -4.992 15.663 -0.374 1.00 91.62 207 LEU A O 1
ATOM 1559 N N . HIS A 1 208 ? -6.284 13.826 -0.528 1.00 93.31 208 HIS A N 1
ATOM 1560 C CA . HIS A 1 208 ? -6.146 13.658 -1.969 1.00 93.31 208 HIS A CA 1
ATOM 1561 C C . HIS A 1 208 ? -7.459 14.031 -2.670 1.00 93.31 208 HIS A C 1
ATOM 1563 O O . HIS A 1 208 ? -8.530 13.737 -2.145 1.00 93.31 208 HIS A O 1
ATOM 1569 N N . PRO A 1 209 ? -7.433 14.655 -3.860 1.00 93.81 209 PRO A N 1
ATOM 1570 C CA . PRO A 1 209 ? -8.663 15.029 -4.562 1.00 93.81 209 PRO A CA 1
ATOM 1571 C C . PRO A 1 209 ? -9.439 13.814 -5.089 1.00 93.81 209 PRO A C 1
ATOM 1573 O O . PRO A 1 209 ? -10.657 13.864 -5.221 1.00 93.81 209 PRO A O 1
ATOM 1576 N N . SER A 1 210 ? -8.750 12.709 -5.371 1.00 93.69 210 SER A N 1
ATOM 1577 C CA . SER A 1 210 ? -9.340 11.482 -5.901 1.00 93.69 210 SER A CA 1
ATOM 1578 C C . SER A 1 210 ? -8.554 10.257 -5.449 1.00 93.69 210 SER A C 1
ATOM 1580 O O . SER A 1 210 ? -7.409 10.366 -5.003 1.00 93.69 210 SER A O 1
ATOM 1582 N N . LEU A 1 211 ? -9.162 9.080 -5.604 1.00 92.25 211 LEU A N 1
ATOM 1583 C CA . LEU A 1 211 ? -8.503 7.803 -5.353 1.00 92.25 211 LEU A CA 1
ATOM 1584 C C . LEU A 1 211 ? -7.267 7.610 -6.248 1.00 92.25 211 LEU A C 1
ATOM 1586 O O . LEU A 1 211 ? -6.220 7.175 -5.777 1.00 92.25 211 LEU A O 1
ATOM 1590 N N . TYR A 1 212 ? -7.360 8.004 -7.521 1.00 93.88 212 TYR A N 1
ATOM 1591 C CA . TYR A 1 212 ? -6.231 7.984 -8.453 1.00 93.88 212 TYR A CA 1
ATOM 1592 C C . TYR A 1 212 ? -5.053 8.816 -7.919 1.00 93.88 212 TYR A C 1
ATOM 1594 O O . TYR A 1 212 ? -3.925 8.336 -7.871 1.00 93.88 212 TYR A O 1
ATOM 1602 N N . ALA A 1 213 ? -5.323 10.023 -7.407 1.00 92.19 213 ALA A N 1
ATOM 1603 C CA . ALA A 1 213 ? -4.304 10.923 -6.861 1.00 92.19 213 ALA A CA 1
ATOM 1604 C C . ALA A 1 213 ? -3.633 10.422 -5.564 1.00 92.19 213 ALA A C 1
ATOM 1606 O O . ALA A 1 213 ? -2.614 10.986 -5.151 1.00 92.19 213 ALA A O 1
ATOM 1607 N N . VAL A 1 214 ? -4.192 9.403 -4.897 1.00 93.56 214 VAL A N 1
ATOM 1608 C CA . VAL A 1 214 ? -3.527 8.709 -3.780 1.00 93.56 214 VAL A CA 1
ATOM 1609 C C . VAL A 1 214 ? -2.336 7.920 -4.312 1.00 93.56 214 VAL A C 1
ATOM 1611 O O . VAL A 1 214 ? -1.199 8.151 -3.903 1.00 93.56 214 VAL A O 1
ATOM 1614 N N . VAL A 1 215 ? -2.598 7.006 -5.248 1.00 92.81 215 VAL A N 1
ATOM 1615 C CA . VAL A 1 215 ? -1.584 6.080 -5.767 1.00 92.81 215 VAL A CA 1
ATOM 1616 C C . VAL A 1 215 ? -0.674 6.724 -6.805 1.00 92.81 215 VAL A C 1
ATOM 1618 O O . VAL A 1 215 ? 0.459 6.283 -6.958 1.00 92.81 215 VAL A O 1
ATOM 1621 N N . ASP A 1 216 ? -1.111 7.798 -7.465 1.00 90.31 216 ASP A N 1
ATOM 1622 C CA . ASP A 1 216 ? -0.304 8.518 -8.452 1.00 90.31 216 ASP A CA 1
ATOM 1623 C C . ASP A 1 216 ? 0.965 9.158 -7.855 1.00 90.31 216 ASP A C 1
ATOM 1625 O O . ASP A 1 216 ? 1.963 9.350 -8.543 1.00 90.31 216 ASP A O 1
ATOM 1629 N N . ARG A 1 217 ? 0.992 9.389 -6.541 1.00 85.62 217 ARG A N 1
ATOM 1630 C CA . ARG A 1 217 ? 2.166 9.924 -5.831 1.00 85.62 217 ARG A CA 1
ATOM 1631 C C . ARG A 1 217 ? 3.154 8.857 -5.366 1.00 85.62 217 ARG A C 1
ATOM 1633 O O . ARG A 1 217 ? 4.160 9.188 -4.741 1.00 85.62 217 ARG A O 1
ATOM 1640 N N . PHE A 1 218 ? 2.850 7.579 -5.583 1.00 91.00 218 PHE A N 1
ATOM 1641 C CA . PHE A 1 218 ? 3.733 6.504 -5.151 1.00 91.00 218 PHE A CA 1
ATOM 1642 C C . PHE A 1 218 ? 4.907 6.381 -6.115 1.00 91.00 218 PHE A C 1
ATOM 1644 O O . PHE A 1 218 ? 4.736 6.364 -7.334 1.00 91.00 218 PHE A O 1
ATOM 1651 N N . ASP A 1 219 ? 6.099 6.267 -5.543 1.00 88.56 219 ASP A N 1
ATOM 1652 C CA . ASP A 1 219 ? 7.361 6.265 -6.273 1.00 88.56 219 ASP A CA 1
ATOM 1653 C C . ASP A 1 219 ? 7.686 4.906 -6.903 1.00 88.56 219 ASP A C 1
ATOM 1655 O O . ASP A 1 219 ? 8.257 4.862 -7.986 1.00 88.56 219 ASP A O 1
ATOM 1659 N N . VAL A 1 220 ? 7.296 3.802 -6.258 1.00 91.62 220 VAL A N 1
ATOM 1660 C CA . VAL A 1 220 ? 7.504 2.439 -6.769 1.00 91.62 220 VAL A CA 1
ATOM 1661 C C . VAL A 1 220 ? 6.234 1.904 -7.431 1.00 91.62 220 VAL A C 1
ATOM 1663 O O . VAL A 1 220 ? 5.186 1.790 -6.792 1.00 91.62 220 VAL A O 1
ATOM 1666 N N . ASP A 1 221 ? 6.339 1.510 -8.700 1.00 93.94 221 ASP A N 1
ATOM 1667 C CA . ASP A 1 221 ? 5.196 1.129 -9.537 1.00 93.94 221 ASP A CA 1
ATOM 1668 C C . ASP A 1 221 ? 4.360 -0.015 -8.979 1.00 93.94 221 ASP A C 1
ATOM 1670 O O . ASP A 1 221 ? 3.138 0.107 -8.898 1.00 93.94 221 ASP A O 1
ATOM 1674 N N . CYS A 1 222 ? 4.992 -1.098 -8.524 1.00 94.75 222 CYS A N 1
ATOM 1675 C CA . CYS A 1 222 ? 4.276 -2.245 -7.968 1.00 94.75 222 CYS A CA 1
ATOM 1676 C C . CYS A 1 222 ? 3.470 -1.908 -6.703 1.00 94.75 222 CYS A C 1
ATOM 1678 O O . CYS A 1 222 ? 2.541 -2.629 -6.351 1.00 94.75 222 CYS A O 1
ATOM 1680 N N . CYS A 1 223 ? 3.788 -0.799 -6.030 1.00 94.88 223 CYS A N 1
ATOM 1681 C CA . CYS A 1 223 ? 3.046 -0.326 -4.866 1.00 94.88 223 CYS A CA 1
ATOM 1682 C C . CYS A 1 223 ? 1.808 0.489 -5.229 1.00 94.88 223 CYS A C 1
ATOM 1684 O O . CYS A 1 223 ? 1.027 0.790 -4.331 1.00 94.88 223 CYS A O 1
ATOM 1686 N N . CYS A 1 224 ? 1.619 0.871 -6.494 1.00 95.81 224 CYS A N 1
ATOM 1687 C CA . CYS A 1 224 ? 0.522 1.738 -6.935 1.00 95.81 224 CYS A CA 1
ATOM 1688 C C . CYS A 1 224 ? -0.801 0.955 -7.047 1.00 95.81 224 CYS A C 1
ATOM 1690 O O . CYS A 1 224 ? -1.496 0.996 -8.062 1.00 95.81 224 CYS A O 1
ATOM 1692 N N . VAL A 1 225 ? -1.110 0.206 -5.990 1.00 97.12 225 VAL A N 1
ATOM 1693 C CA . VAL A 1 225 ? -2.294 -0.620 -5.783 1.00 97.12 225 VAL A CA 1
ATOM 1694 C C . VAL A 1 225 ? -2.998 -0.180 -4.509 1.00 97.12 225 VAL A C 1
ATOM 1696 O O . VAL A 1 225 ? -2.369 0.262 -3.541 1.00 97.12 225 VAL A O 1
ATOM 1699 N N . VAL A 1 226 ? -4.315 -0.314 -4.513 1.00 97.12 226 VAL A N 1
ATOM 1700 C CA . VAL A 1 226 ? -5.194 0.137 -3.443 1.00 97.12 226 VAL A CA 1
ATOM 1701 C C . VAL A 1 226 ? -6.312 -0.875 -3.225 1.00 97.12 226 VAL A C 1
ATOM 1703 O O . VAL A 1 226 ? -6.739 -1.541 -4.163 1.00 97.12 226 VAL A O 1
ATOM 1706 N N . TRP A 1 227 ? -6.771 -1.008 -1.987 1.00 96.62 227 TRP A N 1
ATOM 1707 C CA . TRP A 1 227 ? -7.982 -1.739 -1.636 1.00 96.62 227 TRP A CA 1
ATOM 1708 C C . TRP A 1 227 ? -8.977 -0.761 -1.019 1.00 96.62 227 TRP A C 1
ATOM 1710 O O . TRP A 1 227 ? -8.659 -0.044 -0.065 1.00 96.62 227 TRP A O 1
ATOM 1720 N N . ASP A 1 228 ? -10.172 -0.717 -1.597 1.00 92.81 228 ASP A N 1
ATOM 1721 C CA . ASP A 1 228 ? -11.251 0.203 -1.228 1.00 92.81 228 ASP A CA 1
ATOM 1722 C C . ASP A 1 228 ? -12.227 -0.386 -0.200 1.00 92.81 228 ASP A C 1
ATOM 1724 O O . ASP A 1 228 ? -13.265 0.203 0.074 1.00 92.81 228 ASP A O 1
ATOM 1728 N N . GLY A 1 229 ? -11.898 -1.545 0.375 1.00 92.31 229 GLY A N 1
ATOM 1729 C CA . GLY A 1 229 ? -12.783 -2.289 1.268 1.00 92.31 229 GLY A CA 1
ATOM 1730 C C . GLY A 1 229 ? -13.621 -3.360 0.573 1.00 92.31 229 GLY A C 1
ATOM 1731 O O . GLY A 1 229 ? -14.194 -4.206 1.259 1.00 92.31 229 GLY A O 1
ATOM 1732 N N . GLU A 1 230 ? -13.660 -3.360 -0.759 1.00 90.94 230 GLU A N 1
ATOM 1733 C CA . GLU A 1 230 ? -14.400 -4.326 -1.570 1.00 90.94 230 GLU A CA 1
ATOM 1734 C C . GLU A 1 230 ? -13.476 -5.043 -2.557 1.00 90.94 230 GLU A C 1
ATOM 1736 O O . GLU A 1 230 ? -13.384 -6.271 -2.551 1.00 90.94 230 GLU A O 1
ATOM 1741 N N . GLN A 1 231 ? -12.728 -4.294 -3.363 1.00 93.00 231 GLN A N 1
ATOM 1742 C CA . GLN A 1 231 ? -11.894 -4.825 -4.432 1.00 93.00 231 GLN A CA 1
ATOM 1743 C C . GLN A 1 231 ? -10.523 -4.151 -4.484 1.00 93.00 231 GLN A C 1
ATOM 1745 O O . GLN A 1 231 ? -10.296 -3.047 -3.989 1.00 93.00 231 GLN A O 1
ATOM 1750 N N . VAL A 1 232 ? -9.566 -4.863 -5.075 1.00 96.88 232 VAL A N 1
ATOM 1751 C CA . VAL A 1 232 ? -8.238 -4.316 -5.341 1.00 96.88 232 VAL A CA 1
ATOM 1752 C C . VAL A 1 232 ? -8.279 -3.566 -6.665 1.00 96.88 232 VAL A C 1
ATOM 1754 O O . VAL A 1 232 ? -8.780 -4.080 -7.664 1.00 96.88 232 VAL A O 1
ATOM 1757 N N . LEU A 1 233 ? -7.718 -2.366 -6.673 1.00 95.94 233 LEU A N 1
ATOM 1758 C CA . LEU A 1 233 ? -7.580 -1.499 -7.833 1.00 95.94 233 LEU A CA 1
ATOM 1759 C C . LEU A 1 233 ? -6.093 -1.192 -8.044 1.00 95.94 233 LEU A C 1
ATOM 1761 O O . LEU A 1 233 ? -5.350 -0.972 -7.086 1.00 95.94 233 LEU A O 1
ATOM 1765 N N . GLY A 1 234 ? -5.648 -1.177 -9.295 1.00 94.94 234 GLY A N 1
ATOM 1766 C CA . GLY A 1 234 ? -4.269 -0.879 -9.670 1.00 94.94 234 GLY A CA 1
ATOM 1767 C C . GLY A 1 234 ? -4.180 0.312 -10.613 1.00 94.94 234 GLY A C 1
ATOM 1768 O O . GLY A 1 234 ? -4.963 0.441 -11.550 1.00 94.94 234 GLY A O 1
ATOM 1769 N N . HIS A 1 235 ? -3.189 1.170 -10.401 1.00 94.19 235 HIS A N 1
ATOM 1770 C CA . HIS A 1 235 ? -2.791 2.157 -11.400 1.00 94.19 235 HIS A CA 1
ATOM 1771 C C . HIS A 1 235 ? -2.229 1.431 -12.645 1.00 94.19 235 HIS A C 1
ATOM 1773 O O . HIS A 1 235 ? -1.573 0.400 -12.479 1.00 94.19 235 HIS A O 1
ATOM 1779 N N . PRO A 1 236 ? -2.370 1.956 -13.880 1.00 90.62 236 PRO A N 1
ATOM 1780 C CA . PRO A 1 236 ? -1.786 1.348 -15.086 1.00 90.62 236 PRO A CA 1
ATOM 1781 C C . PRO A 1 236 ? -0.318 0.892 -14.942 1.00 90.62 236 PRO A C 1
ATOM 1783 O O . PRO A 1 236 ? 0.025 -0.247 -15.253 1.00 90.62 236 PRO A O 1
ATOM 1786 N N . ARG A 1 237 ? 0.546 1.741 -14.368 1.00 90.94 237 ARG A N 1
ATOM 1787 C CA . ARG A 1 237 ? 1.931 1.385 -13.999 1.00 90.94 237 ARG A CA 1
ATOM 1788 C C . ARG A 1 237 ? 2.068 0.203 -13.032 1.00 90.94 237 ARG A C 1
ATOM 1790 O O . ARG A 1 237 ? 2.975 -0.602 -13.209 1.00 90.94 237 ARG A O 1
ATOM 1797 N N . ALA A 1 238 ? 1.161 0.048 -12.065 1.00 94.06 238 ALA A N 1
ATOM 1798 C CA . ALA A 1 238 ? 1.141 -1.143 -11.224 1.00 94.06 238 ALA A CA 1
ATOM 1799 C C . ALA A 1 238 ? 0.784 -2.375 -12.050 1.00 94.06 238 ALA A C 1
ATOM 1801 O O . ALA A 1 238 ? 1.474 -3.377 -11.940 1.00 94.06 238 ALA A O 1
ATOM 1802 N N . ILE A 1 239 ? -0.221 -2.305 -12.928 1.00 92.06 239 ILE A N 1
ATOM 1803 C CA . ILE A 1 239 ? -0.577 -3.439 -13.797 1.00 92.06 239 ILE A CA 1
ATOM 1804 C C . ILE A 1 239 ? 0.627 -3.878 -14.639 1.00 92.06 239 ILE A C 1
ATOM 1806 O O . ILE A 1 239 ? 0.960 -5.066 -14.662 1.00 92.06 239 ILE A O 1
ATOM 1810 N N . LYS A 1 240 ? 1.345 -2.925 -15.248 1.00 90.31 240 LYS A N 1
ATOM 1811 C CA . LYS A 1 240 ? 2.599 -3.198 -15.967 1.00 90.31 240 LYS A CA 1
ATOM 1812 C C . LYS A 1 240 ? 3.641 -3.855 -15.056 1.00 90.31 240 LYS A C 1
ATOM 1814 O O . LYS A 1 240 ? 4.190 -4.899 -15.417 1.00 90.31 240 LYS A O 1
ATOM 1819 N N . ALA A 1 241 ? 3.900 -3.280 -13.883 1.00 92.56 241 ALA A N 1
ATOM 1820 C CA . ALA A 1 241 ? 4.916 -3.774 -12.961 1.00 92.56 241 ALA A CA 1
ATOM 1821 C C . ALA A 1 241 ? 4.595 -5.163 -12.400 1.00 92.56 241 ALA A C 1
ATOM 1823 O O . ALA A 1 241 ? 5.491 -5.991 -12.286 1.00 92.56 241 ALA A O 1
ATOM 1824 N N . LEU A 1 242 ? 3.332 -5.455 -12.094 1.00 93.06 242 LEU A N 1
ATOM 1825 C CA . LEU A 1 242 ? 2.882 -6.762 -11.607 1.00 93.06 242 LEU A CA 1
ATOM 1826 C C . LEU A 1 242 ? 2.952 -7.831 -12.704 1.00 93.06 242 LEU A C 1
ATOM 1828 O O . LEU A 1 242 ? 3.348 -8.960 -12.426 1.00 93.06 242 LEU A O 1
ATOM 1832 N N . SER A 1 243 ? 2.630 -7.469 -13.949 1.00 89.44 243 SER A N 1
ATOM 1833 C CA . SER A 1 243 ? 2.674 -8.392 -15.093 1.00 89.44 243 SER A CA 1
ATOM 1834 C C . SER A 1 243 ? 4.107 -8.741 -15.500 1.00 89.44 243 SER A C 1
ATOM 1836 O O . SER A 1 243 ? 4.420 -9.885 -15.817 1.00 89.44 243 SER A O 1
ATOM 1838 N N . THR A 1 244 ? 5.004 -7.753 -15.489 1.00 89.00 244 THR A N 1
ATOM 1839 C CA . THR A 1 244 ? 6.395 -7.918 -15.949 1.00 89.00 244 THR A CA 1
ATOM 1840 C C . THR A 1 244 ? 7.365 -8.266 -14.823 1.00 89.00 244 THR A C 1
ATOM 1842 O O . THR A 1 244 ? 8.435 -8.832 -15.079 1.00 89.00 244 THR A O 1
ATOM 1845 N N . ARG A 1 245 ? 6.989 -7.944 -13.579 1.00 92.00 245 ARG A N 1
ATOM 1846 C CA . ARG A 1 245 ? 7.845 -7.907 -12.386 1.00 92.00 245 ARG A CA 1
ATOM 1847 C C . ARG A 1 245 ? 9.011 -6.935 -12.531 1.00 92.00 245 ARG A C 1
ATOM 1849 O O . ARG A 1 245 ? 10.153 -7.268 -12.224 1.00 92.00 245 ARG A O 1
ATOM 1856 N N . ILE A 1 246 ? 8.718 -5.737 -13.035 1.00 91.19 246 ILE A N 1
ATOM 1857 C CA . ILE A 1 246 ? 9.691 -4.667 -13.281 1.00 91.19 246 ILE A CA 1
ATOM 1858 C C . ILE A 1 246 ? 9.116 -3.338 -12.780 1.00 91.19 246 ILE A C 1
ATOM 1860 O O . ILE A 1 246 ? 8.003 -2.980 -13.146 1.00 91.19 246 ILE A O 1
ATOM 1864 N N . ASN A 1 247 ? 9.871 -2.608 -11.960 1.00 92.38 247 ASN A N 1
ATOM 1865 C CA . ASN A 1 247 ? 9.568 -1.217 -11.612 1.00 92.38 247 ASN A CA 1
ATOM 1866 C C . ASN A 1 247 ? 10.373 -0.274 -12.512 1.00 92.38 247 ASN A C 1
ATOM 1868 O O . ASN A 1 247 ? 11.584 -0.464 -12.642 1.00 92.38 247 ASN A O 1
ATOM 1872 N N . ASP A 1 248 ? 9.737 0.746 -13.086 1.00 88.25 248 ASP A N 1
ATOM 1873 C CA . ASP A 1 248 ? 10.427 1.748 -13.896 1.00 88.25 248 ASP A CA 1
ATOM 1874 C C . ASP A 1 248 ? 10.931 2.901 -13.015 1.00 88.25 248 ASP A C 1
ATOM 1876 O O . ASP A 1 248 ? 10.197 3.472 -12.205 1.00 88.25 248 ASP A O 1
ATOM 1880 N N . VAL A 1 249 ? 12.197 3.286 -13.184 1.00 84.94 249 VAL A N 1
ATOM 1881 C CA . VAL A 1 249 ? 12.729 4.506 -12.567 1.00 84.94 249 VAL A CA 1
ATOM 1882 C C . VAL A 1 249 ? 12.231 5.723 -13.335 1.00 84.94 249 VAL A C 1
ATOM 1884 O O . VAL A 1 249 ? 12.482 5.857 -14.532 1.00 84.94 249 VAL A O 1
ATOM 1887 N N . ARG A 1 250 ? 11.580 6.646 -12.620 1.00 75.69 250 ARG A N 1
ATOM 1888 C CA . ARG A 1 250 ? 11.165 7.953 -13.140 1.00 75.69 250 ARG A CA 1
ATOM 1889 C C . ARG A 1 250 ? 11.895 9.070 -12.405 1.00 75.69 250 ARG A C 1
ATOM 1891 O O . ARG A 1 250 ? 11.951 9.066 -11.175 1.00 75.69 250 ARG A O 1
ATOM 1898 N N . GLU A 1 251 ? 12.423 10.042 -13.145 1.00 68.88 251 GLU A N 1
ATOM 1899 C CA . GLU A 1 251 ? 13.198 11.159 -12.577 1.00 68.88 251 GLU A CA 1
ATOM 1900 C C . GLU A 1 251 ? 12.388 12.016 -11.594 1.00 68.88 251 GLU A C 1
ATOM 1902 O O . GLU A 1 251 ? 12.922 12.534 -10.616 1.00 68.88 251 GLU A O 1
ATOM 1907 N N . GLU A 1 252 ? 11.079 12.101 -11.809 1.00 67.62 252 GLU A N 1
ATOM 1908 C CA . GLU A 1 252 ? 10.122 12.816 -10.961 1.00 67.62 252 GLU A CA 1
ATOM 1909 C C . GLU A 1 252 ? 9.864 12.150 -9.593 1.00 67.62 252 GLU A C 1
ATOM 1911 O O . GLU A 1 252 ? 9.269 12.767 -8.715 1.00 67.62 252 GLU A O 1
ATOM 1916 N N . ASN A 1 253 ? 10.345 10.918 -9.374 1.00 64.31 253 ASN A N 1
ATOM 1917 C CA . ASN A 1 253 ? 10.061 10.112 -8.178 1.00 64.31 253 ASN A CA 1
ATOM 1918 C C . ASN A 1 253 ? 11.303 9.800 -7.317 1.00 64.31 253 ASN A C 1
ATOM 1920 O O . ASN A 1 253 ? 11.313 8.850 -6.537 1.00 64.31 253 ASN A O 1
ATOM 1924 N N . LEU A 1 254 ? 12.352 10.626 -7.402 1.00 66.88 254 LEU A N 1
ATOM 1925 C CA . LEU A 1 254 ? 13.623 10.446 -6.680 1.00 66.88 254 LEU A CA 1
ATOM 1926 C C . LEU A 1 254 ? 13.585 10.961 -5.226 1.00 66.88 254 LEU A C 1
ATOM 1928 O O . LEU A 1 254 ? 14.413 11.771 -4.805 1.00 66.88 254 LEU A O 1
ATOM 1932 N N . GLY A 1 255 ? 12.612 10.499 -4.440 1.00 67.81 255 GLY A N 1
ATOM 1933 C CA . GLY A 1 255 ? 12.528 10.817 -3.012 1.00 67.81 255 GLY A CA 1
ATOM 1934 C C . GLY A 1 255 ? 13.706 10.254 -2.201 1.00 67.81 255 GLY A C 1
ATOM 1935 O O . GLY A 1 255 ? 14.373 9.307 -2.612 1.00 67.81 255 GLY A O 1
ATOM 1936 N N . SER A 1 256 ? 13.925 10.774 -0.988 1.00 68.88 256 SER A N 1
ATOM 1937 C CA . SER A 1 256 ? 15.062 10.392 -0.124 1.00 68.88 256 SER A CA 1
ATOM 1938 C C . SER A 1 256 ? 15.121 8.904 0.260 1.00 68.88 256 SER A C 1
ATOM 1940 O O . SER A 1 256 ? 16.175 8.418 0.659 1.00 68.88 256 SER A O 1
ATOM 1942 N N . GLN A 1 257 ? 14.000 8.185 0.146 1.00 75.50 257 GLN A N 1
ATOM 1943 C CA . GLN A 1 257 ? 13.873 6.751 0.438 1.00 75.50 257 GLN A CA 1
ATOM 1944 C C . GLN A 1 257 ? 13.603 5.904 -0.814 1.00 75.50 257 GLN A C 1
ATOM 1946 O O . GLN A 1 257 ? 13.386 4.699 -0.694 1.00 75.50 257 GLN A O 1
ATOM 1951 N N . PHE A 1 258 ? 13.580 6.505 -2.006 1.00 78.88 258 PHE A N 1
ATOM 1952 C CA . PHE A 1 258 ? 13.179 5.818 -3.235 1.00 78.88 258 PHE A CA 1
ATOM 1953 C C . PHE A 1 258 ? 14.056 4.600 -3.528 1.00 78.88 258 PHE A C 1
ATOM 1955 O O . PHE A 1 258 ? 13.550 3.502 -3.728 1.00 78.88 258 PHE A O 1
ATOM 1962 N N . GLU A 1 259 ? 15.374 4.754 -3.439 1.00 79.88 259 GLU A N 1
ATOM 1963 C CA . GLU A 1 259 ? 16.332 3.674 -3.706 1.00 79.88 259 GLU A CA 1
ATOM 1964 C C . GLU A 1 259 ? 16.223 2.532 -2.688 1.00 79.88 259 GLU A C 1
ATOM 1966 O O . GLU A 1 259 ? 16.261 1.356 -3.055 1.00 79.88 259 GLU A O 1
ATOM 1971 N N . VAL A 1 260 ? 15.995 2.881 -1.414 1.00 81.50 260 VAL A N 1
ATOM 1972 C CA . VAL A 1 260 ? 15.730 1.921 -0.330 1.00 81.50 260 VAL A CA 1
ATOM 1973 C C . VAL A 1 260 ? 14.475 1.117 -0.631 1.00 81.50 260 VAL A C 1
ATOM 1975 O O . VAL A 1 260 ? 14.465 -0.106 -0.473 1.00 81.50 260 VAL A O 1
ATOM 1978 N N . ARG A 1 261 ? 13.417 1.786 -1.099 1.00 83.50 261 ARG A N 1
ATOM 1979 C CA . ARG A 1 261 ? 12.182 1.116 -1.500 1.00 83.50 261 ARG A CA 1
ATOM 1980 C C . ARG A 1 261 ? 12.401 0.243 -2.731 1.00 83.50 261 ARG A C 1
ATOM 1982 O O . ARG A 1 261 ? 12.000 -0.914 -2.685 1.00 83.50 261 ARG A O 1
ATOM 1989 N N . LEU A 1 262 ? 13.080 0.724 -3.772 1.00 86.25 262 LEU A N 1
ATOM 1990 C CA . LEU A 1 262 ? 13.355 -0.061 -4.980 1.00 86.25 262 LEU A CA 1
ATOM 1991 C C . LEU A 1 262 ? 14.036 -1.388 -4.652 1.00 86.25 262 LEU A C 1
ATOM 1993 O O . LEU A 1 262 ? 13.522 -2.443 -5.007 1.00 86.25 262 LEU A O 1
ATOM 1997 N N . HIS A 1 263 ? 15.133 -1.357 -3.904 1.00 82.31 263 HIS A N 1
ATOM 1998 C CA . HIS A 1 263 ? 15.845 -2.574 -3.515 1.00 82.31 263 HIS A CA 1
ATOM 1999 C C . HIS A 1 263 ? 15.055 -3.467 -2.555 1.00 82.31 263 HIS A C 1
ATOM 2001 O O . HIS A 1 263 ? 15.098 -4.687 -2.671 1.00 82.31 263 HIS A O 1
ATOM 2007 N N . LYS A 1 264 ? 14.280 -2.895 -1.625 1.00 83.75 264 LYS A N 1
ATOM 2008 C CA . LYS A 1 264 ? 13.341 -3.694 -0.824 1.00 83.75 264 LYS A CA 1
ATOM 2009 C C . LYS A 1 264 ? 12.420 -4.515 -1.736 1.00 83.75 264 LYS A C 1
ATOM 2011 O O . LYS A 1 264 ? 12.121 -5.662 -1.417 1.00 83.75 264 LYS A O 1
ATOM 2016 N N . TYR A 1 265 ? 11.968 -3.947 -2.854 1.00 88.81 265 TYR A N 1
ATOM 2017 C CA . TYR A 1 265 ? 11.116 -4.660 -3.805 1.00 88.81 265 TYR A CA 1
ATOM 2018 C C . TYR A 1 265 ? 11.889 -5.589 -4.753 1.00 88.81 265 TYR A C 1
ATOM 2020 O O . TYR A 1 265 ? 11.286 -6.541 -5.246 1.00 88.81 265 TYR A O 1
ATOM 2028 N N . THR A 1 266 ? 13.211 -5.447 -4.915 1.00 86.31 266 THR A N 1
ATOM 2029 C CA . THR A 1 266 ? 14.018 -6.477 -5.603 1.00 86.31 266 THR A CA 1
ATOM 2030 C C . THR A 1 266 ? 14.093 -7.770 -4.809 1.00 86.31 266 THR A C 1
ATOM 2032 O O . THR A 1 266 ? 13.944 -8.851 -5.369 1.00 86.31 266 THR A O 1
ATOM 2035 N N . GLN A 1 267 ? 14.158 -7.676 -3.482 1.00 83.94 267 GLN A N 1
ATOM 2036 C CA . GLN A 1 267 ? 14.033 -8.836 -2.591 1.00 83.94 267 GLN A CA 1
ATOM 2037 C C . GLN A 1 267 ? 12.633 -9.481 -2.625 1.00 83.94 267 GLN A C 1
ATOM 2039 O O . GLN A 1 267 ? 12.450 -10.577 -2.106 1.00 83.94 267 GLN A O 1
ATOM 2044 N N . ARG A 1 268 ? 11.642 -8.815 -3.237 1.00 85.81 268 ARG A N 1
ATOM 2045 C CA . ARG A 1 268 ? 10.279 -9.327 -3.467 1.00 85.81 268 ARG A CA 1
ATOM 2046 C C . ARG A 1 268 ? 10.026 -9.721 -4.921 1.00 85.81 268 ARG A C 1
ATOM 2048 O O . ARG A 1 268 ? 8.883 -9.791 -5.359 1.00 85.81 268 ARG A O 1
ATOM 2055 N N . GLY A 1 269 ? 11.092 -9.952 -5.680 1.00 88.19 269 GLY A N 1
ATOM 2056 C CA . GLY A 1 269 ? 11.008 -10.513 -7.021 1.00 88.19 269 GLY A CA 1
ATOM 2057 C C . GLY A 1 269 ? 10.764 -9.511 -8.148 1.00 88.19 269 GLY A C 1
ATOM 2058 O O . GLY A 1 269 ? 10.376 -9.933 -9.237 1.00 88.19 269 GLY A O 1
ATOM 2059 N N . PHE A 1 270 ? 10.986 -8.212 -7.914 1.00 90.88 270 PHE A N 1
ATOM 2060 C CA . PHE A 1 270 ? 10.897 -7.173 -8.946 1.00 90.88 270 PHE A CA 1
ATOM 2061 C C . PHE A 1 270 ? 12.282 -6.730 -9.431 1.00 90.88 270 PHE A C 1
ATOM 2063 O O . PHE A 1 270 ? 13.124 -6.340 -8.633 1.00 90.88 270 PHE A O 1
ATOM 2070 N N . ALA A 1 271 ? 12.512 -6.696 -10.740 1.00 90.75 271 ALA A N 1
ATOM 2071 C CA . ALA A 1 271 ? 13.674 -5.997 -11.292 1.00 90.75 271 ALA A CA 1
ATOM 2072 C C . ALA A 1 271 ? 13.414 -4.483 -11.381 1.00 90.75 271 ALA A C 1
ATOM 2074 O O . ALA A 1 271 ? 12.287 -4.013 -11.193 1.00 90.75 271 ALA A O 1
ATOM 2075 N N . VAL A 1 272 ? 14.457 -3.715 -11.694 1.00 90.00 272 VAL A N 1
ATOM 2076 C CA . VAL A 1 272 ? 14.371 -2.259 -11.857 1.00 90.00 272 VAL A CA 1
ATOM 2077 C C . VAL A 1 272 ? 14.828 -1.874 -13.258 1.00 90.00 272 VAL A C 1
ATOM 2079 O O . VAL A 1 272 ? 15.982 -2.102 -13.613 1.00 90.00 272 VAL A O 1
ATOM 2082 N N . ALA A 1 273 ? 13.936 -1.281 -14.047 1.00 88.31 273 ALA A N 1
ATOM 2083 C CA . ALA A 1 273 ? 14.282 -0.685 -15.328 1.00 88.31 273 ALA A CA 1
ATOM 2084 C C . ALA A 1 273 ? 14.782 0.742 -15.112 1.00 88.31 273 ALA A C 1
ATOM 2086 O O . ALA A 1 273 ? 14.118 1.552 -14.463 1.00 88.31 273 ALA A O 1
ATOM 2087 N N . VAL A 1 274 ? 15.955 1.051 -15.664 1.00 83.81 274 VAL A N 1
ATOM 2088 C CA . VAL A 1 274 ? 16.543 2.392 -15.589 1.00 83.81 274 VAL A CA 1
ATOM 2089 C C . VAL A 1 274 ? 16.694 2.932 -17.008 1.00 83.81 274 VAL A C 1
ATOM 2091 O O . VAL A 1 274 ? 17.702 2.649 -17.665 1.00 83.81 274 VAL A O 1
ATOM 2094 N N . PRO A 1 275 ? 15.699 3.688 -17.508 1.00 75.00 275 PRO A N 1
ATOM 2095 C CA . PRO A 1 275 ? 15.799 4.333 -18.809 1.00 75.00 275 PRO A CA 1
ATOM 2096 C C . PRO A 1 275 ? 17.072 5.180 -18.893 1.00 75.00 275 PRO A C 1
ATOM 2098 O O . PRO A 1 275 ? 17.452 5.830 -17.921 1.00 75.00 275 PRO A O 1
ATOM 2101 N N . GLN A 1 276 ? 17.730 5.169 -20.057 1.00 71.88 276 GLN A N 1
ATOM 2102 C CA . GLN A 1 276 ? 18.930 5.974 -20.346 1.00 71.88 276 GLN A CA 1
ATOM 2103 C C . GLN A 1 276 ? 20.183 5.613 -19.526 1.00 71.88 276 GLN A C 1
ATOM 2105 O O . GLN A 1 276 ? 21.183 6.332 -19.577 1.00 71.88 276 GLN A O 1
ATOM 2110 N N . LEU A 1 277 ? 20.173 4.499 -18.785 1.00 71.00 277 LEU A N 1
ATOM 2111 C CA . LEU A 1 277 ? 21.380 4.023 -18.124 1.00 71.00 277 LEU A CA 1
ATOM 2112 C C . LEU A 1 277 ? 22.427 3.604 -19.168 1.00 71.00 277 LEU A C 1
ATOM 2114 O O . LEU A 1 277 ? 22.213 2.688 -19.953 1.00 71.00 277 LEU A O 1
ATOM 2118 N N . GLN A 1 278 ? 23.588 4.249 -19.136 1.00 69.19 278 GLN A N 1
ATOM 2119 C CA . GLN A 1 278 ? 24.742 3.908 -19.967 1.00 69.19 278 GLN A CA 1
ATOM 2120 C C . GLN A 1 278 ? 25.742 3.137 -19.109 1.00 69.19 278 GLN A C 1
ATOM 2122 O O . GLN A 1 278 ? 26.453 3.728 -18.297 1.00 69.19 278 GLN A O 1
ATOM 2127 N N . ARG A 1 279 ? 25.718 1.799 -19.218 1.00 66.44 279 ARG A N 1
ATOM 2128 C CA . ARG A 1 279 ? 26.542 0.898 -18.388 1.00 66.44 279 ARG A CA 1
ATOM 2129 C C . ARG A 1 279 ? 28.038 1.150 -18.575 1.00 66.44 279 ARG A C 1
ATOM 2131 O O . ARG A 1 279 ? 28.777 1.100 -17.607 1.00 66.44 279 ARG A O 1
ATOM 2138 N N . ASP A 1 280 ? 28.441 1.496 -19.789 1.00 70.00 280 ASP A N 1
ATOM 2139 C CA . ASP A 1 280 ? 29.792 1.899 -20.191 1.00 70.00 280 ASP A CA 1
ATOM 2140 C C . ASP A 1 280 ? 30.293 3.177 -19.496 1.00 70.00 280 ASP A C 1
ATOM 2142 O O . ASP A 1 280 ? 31.493 3.419 -19.428 1.00 70.00 280 ASP A O 1
ATOM 2146 N N . ARG A 1 281 ? 29.383 3.996 -18.953 1.00 68.81 281 ARG A N 1
ATOM 2147 C CA . ARG A 1 281 ? 29.711 5.202 -18.174 1.00 68.81 281 ARG A CA 1
ATOM 2148 C C . ARG A 1 281 ? 29.712 4.968 -16.667 1.00 68.81 281 ARG A C 1
ATOM 2150 O O . ARG A 1 281 ? 29.867 5.920 -15.898 1.00 68.81 281 ARG A O 1
ATOM 2157 N N . ILE A 1 282 ? 29.484 3.731 -16.234 1.00 65.12 282 ILE A N 1
ATOM 2158 C CA . ILE A 1 282 ? 29.610 3.339 -14.838 1.00 65.12 282 ILE A CA 1
ATOM 2159 C C . ILE A 1 282 ? 31.073 2.981 -14.610 1.00 65.12 282 ILE A C 1
ATOM 2161 O O . ILE A 1 282 ? 31.586 2.035 -15.192 1.00 65.12 282 ILE A O 1
ATOM 2165 N N . ASP A 1 283 ? 31.732 3.746 -13.748 1.00 63.19 283 ASP A N 1
ATOM 2166 C CA . ASP A 1 283 ? 33.057 3.398 -13.251 1.00 63.19 283 ASP A CA 1
ATOM 2167 C C . ASP A 1 283 ? 32.981 2.054 -12.511 1.00 63.19 283 ASP A C 1
ATOM 2169 O O . ASP A 1 283 ? 32.364 1.974 -11.450 1.00 63.19 283 ASP A O 1
ATOM 2173 N N . GLU A 1 284 ? 33.572 0.995 -13.069 1.00 64.88 284 GLU A N 1
ATOM 2174 C CA . GLU A 1 284 ? 33.562 -0.345 -12.469 1.00 64.88 284 GLU A CA 1
ATOM 2175 C C . GLU A 1 284 ? 34.250 -0.380 -11.094 1.00 64.88 284 GLU A C 1
ATOM 2177 O O . GLU A 1 284 ? 33.938 -1.245 -10.271 1.00 64.88 284 GLU A O 1
ATOM 2182 N N . GLY A 1 285 ? 35.093 0.617 -10.788 1.00 58.56 285 GLY A N 1
ATOM 2183 C CA . GLY A 1 285 ? 35.694 0.822 -9.473 1.00 58.56 285 GLY A CA 1
ATOM 2184 C C . GLY A 1 285 ? 34.665 0.928 -8.344 1.00 58.56 285 GLY A C 1
ATOM 2185 O O . GLY A 1 285 ? 34.957 0.550 -7.209 1.00 58.56 285 GLY A O 1
ATOM 2186 N N . ILE A 1 286 ? 33.415 1.318 -8.643 1.00 60.50 286 ILE A N 1
ATOM 2187 C CA . ILE A 1 286 ? 32.333 1.338 -7.644 1.00 60.50 286 ILE A CA 1
ATOM 2188 C C . ILE A 1 286 ? 32.016 -0.046 -7.060 1.00 60.50 286 ILE A C 1
ATOM 2190 O O . ILE A 1 286 ? 31.400 -0.122 -5.995 1.00 60.50 286 ILE A O 1
ATOM 2194 N N . TYR A 1 287 ? 32.375 -1.126 -7.761 1.00 53.19 287 TYR A N 1
ATOM 2195 C CA . TYR A 1 287 ? 32.158 -2.500 -7.313 1.00 53.19 287 TYR A CA 1
ATOM 2196 C C . TYR A 1 287 ? 33.343 -3.050 -6.504 1.00 53.19 287 TYR A C 1
ATOM 2198 O O . TYR A 1 287 ? 33.169 -4.027 -5.774 1.00 53.19 287 TYR A O 1
ATOM 2206 N N . THR A 1 288 ? 34.527 -2.436 -6.618 1.00 47.59 288 THR A N 1
ATOM 2207 C CA . THR A 1 288 ? 35.800 -2.978 -6.110 1.00 47.59 288 THR A CA 1
ATOM 2208 C C . THR A 1 288 ? 36.511 -2.099 -5.081 1.00 47.59 288 THR A C 1
ATOM 2210 O O . THR A 1 288 ? 37.390 -2.606 -4.388 1.00 47.59 288 THR A O 1
ATOM 2213 N N . GLU A 1 289 ? 36.173 -0.812 -4.948 1.00 47.38 289 GLU A N 1
ATOM 2214 C CA . GLU A 1 289 ? 36.815 0.068 -3.963 1.00 47.38 289 GLU A CA 1
ATOM 2215 C C . GLU A 1 289 ? 36.625 -0.441 -2.513 1.00 47.38 289 GLU A C 1
ATOM 2217 O O . GLU A 1 289 ? 35.491 -0.712 -2.088 1.00 47.38 289 GLU A O 1
ATOM 2222 N N . PRO A 1 290 ? 37.717 -0.566 -1.722 1.00 43.03 290 PRO A N 1
ATOM 2223 C CA . PRO A 1 290 ? 37.627 -0.850 -0.296 1.00 43.03 290 PRO A CA 1
ATOM 2224 C C . PRO A 1 290 ? 36.892 0.285 0.415 1.00 43.03 290 PRO A C 1
ATOM 2226 O O . PRO A 1 290 ? 37.155 1.461 0.194 1.00 43.03 290 PRO A O 1
ATOM 2229 N N . LEU A 1 291 ? 35.969 -0.077 1.303 1.00 46.72 291 LEU A N 1
ATOM 2230 C CA . LEU A 1 291 ? 35.001 0.847 1.906 1.00 46.72 291 LEU A CA 1
ATOM 2231 C C . LEU A 1 291 ? 35.590 1.882 2.877 1.00 46.72 291 LEU A C 1
ATOM 2233 O O . LEU A 1 291 ? 34.839 2.735 3.349 1.00 46.72 291 LEU A O 1
ATOM 2237 N N . PHE A 1 292 ? 36.887 1.812 3.179 1.00 35.28 292 PHE A N 1
ATOM 2238 C CA . PHE A 1 292 ? 37.581 2.732 4.074 1.00 35.28 292 PHE A CA 1
ATOM 2239 C C . PHE A 1 292 ? 39.018 2.977 3.596 1.00 35.28 292 PHE A C 1
ATOM 2241 O O . PHE A 1 292 ? 39.738 2.023 3.293 1.00 35.28 292 PHE A O 1
ATOM 2248 N N . SER A 1 293 ? 39.410 4.252 3.590 1.00 36.75 293 SER A N 1
ATOM 2249 C CA . SER A 1 293 ? 40.782 4.727 3.806 1.00 36.75 293 SER A CA 1
ATOM 2250 C C . SER A 1 293 ? 40.880 5.279 5.220 1.00 36.75 293 SER A C 1
ATOM 2252 O O . SER A 1 293 ? 39.959 6.066 5.554 1.00 36.75 293 SER A O 1
#

InterPro domains:
  IPR053354 Monoglucosyldiacylglycerol epimerase [PTHR43558] (137-292)

Foldseek 3Di:
DVVVVVLVVVVVVVVVVPPPDDDDDDDDDDDDDDDDDDDDDDPDDDDDDDDLDWAFFAFWLQVVDPQDDDPDPPWDWALLVLQVFDKIFTKHPQLVVLLCQLAVCLCVPVPDLDQKWWFFDQSLVSRIDGDDDPPPPDDPDQRAETEMEGEQDDLVRLVVVLVSVVVSSLVSCVVVVFPDWDWDDDPFWTWTDTPSSGHIYTYGSDYYHDPSRVLVLDQWQLRSWMDSPHTITHDPSNSNCNSNLETEHDPVRPDPCNSVVQVVSSNVRHIYTYPPDDVVPDDCVSVVPDPDD